Protein AF-A0A842VZD9-F1 (afdb_monomer_lite)

Radius of gyration: 23.83 Å; chains: 1; bounding box: 55×47×69 Å

Sequence (318 aa):
MSKMKCPTCGTEMKQLVPGIQQCPKCKKIIKDKTFKKKEVEEETELKSGEWFMKNTAINKKYEIAEKGIIVNETEKVAIGLVICHSTLLPSDKYIRISWFKMPLRLHKGMMKITSSAELSNLLTALTSIDNDFDESFNRIKRRTKEEILKDSEDEGDILEFLAEFDGKTCPKCHSRMKKSRNHKYLNCQVCGEVVVLEDGNPIFDIPTDKLPLSYSGNFPVNYYMPAIGITIKWIMGEWKAIVIIYAKENPDKRWLRFYWWTRNLQEYISSKYRADVSTAKALAWTARRGAGSTNVYDKEVIKNMIKGLKKIKQELDW

Structure (mmCIF, N/CA/C/O backbone):
data_AF-A0A842VZD9-F1
#
_entry.id   AF-A0A842VZD9-F1
#
loop_
_atom_site.group_PDB
_atom_site.id
_atom_site.type_symbol
_atom_site.label_atom_id
_atom_site.label_alt_id
_atom_site.label_comp_id
_atom_site.label_asym_id
_atom_site.label_entity_id
_atom_site.label_seq_id
_atom_site.pdbx_PDB_ins_code
_atom_site.Cartn_x
_atom_site.Cartn_y
_atom_site.Cartn_z
_atom_site.occupancy
_atom_site.B_iso_or_equiv
_atom_site.auth_seq_id
_atom_site.auth_comp_id
_atom_site.auth_asym_id
_atom_site.auth_atom_id
_atom_site.pdbx_PDB_model_num
ATOM 1 N N . MET A 1 1 ? -29.925 6.143 35.056 1.00 44.34 1 MET A N 1
ATOM 2 C CA . MET A 1 1 ? -28.681 6.935 34.921 1.00 44.34 1 MET A CA 1
ATOM 3 C C . MET A 1 1 ? -28.931 8.308 35.518 1.00 44.34 1 MET A C 1
ATOM 5 O O . MET A 1 1 ? -29.863 8.969 35.073 1.00 44.34 1 MET A O 1
ATOM 9 N N . SER A 1 2 ? -28.188 8.715 36.553 1.00 45.44 2 SER A N 1
ATOM 10 C CA . SER A 1 2 ? -28.295 10.088 37.056 1.00 45.44 2 SER A CA 1
ATOM 11 C C . SER A 1 2 ? -27.764 11.044 35.984 1.00 45.44 2 SER A C 1
ATOM 13 O O . SER A 1 2 ? -26.724 10.807 35.371 1.00 45.44 2 SER A O 1
ATOM 15 N N . LYS A 1 3 ? -28.529 12.089 35.680 1.00 62.38 3 LYS A N 1
ATOM 16 C CA . LYS A 1 3 ? -28.164 13.078 34.666 1.00 62.38 3 LYS A CA 1
ATOM 17 C C . LYS A 1 3 ? -27.098 14.008 35.248 1.00 62.38 3 LYS A C 1
ATOM 19 O O . LYS A 1 3 ? -27.340 14.677 36.253 1.00 62.38 3 LYS A O 1
ATOM 24 N N . MET A 1 4 ? -25.907 14.019 34.648 1.00 75.94 4 MET A N 1
ATOM 25 C CA . MET A 1 4 ? -24.773 14.814 35.124 1.00 75.94 4 MET A CA 1
ATOM 26 C C . MET A 1 4 ? -25.062 16.312 34.937 1.00 75.94 4 MET A C 1
ATOM 28 O O . MET A 1 4 ? -25.484 16.753 33.865 1.00 75.94 4 MET A O 1
ATOM 32 N N . LYS A 1 5 ? -24.847 17.112 35.985 1.00 86.19 5 LYS A N 1
ATOM 33 C CA . LYS A 1 5 ? -25.001 18.573 35.932 1.00 86.19 5 LYS A CA 1
ATOM 34 C C . LYS A 1 5 ? -23.672 19.238 35.585 1.00 86.19 5 LYS A C 1
ATOM 36 O O . LYS A 1 5 ? -22.608 18.786 35.997 1.00 86.19 5 LYS A O 1
ATOM 41 N N . CYS A 1 6 ? -23.737 20.335 34.838 1.00 81.94 6 CYS A N 1
ATOM 42 C CA . CYS A 1 6 ? -22.575 21.134 34.490 1.00 81.94 6 CYS A CA 1
ATOM 43 C C . CYS A 1 6 ? -21.954 21.733 35.766 1.00 81.94 6 CYS A C 1
ATOM 45 O O . CYS A 1 6 ? -22.645 22.468 36.472 1.00 81.94 6 CYS A O 1
ATOM 47 N N . PRO A 1 7 ? -20.654 21.525 36.033 1.00 81.62 7 PRO A N 1
ATOM 48 C CA . PRO A 1 7 ? -19.986 22.039 37.229 1.00 81.62 7 PRO A CA 1
ATOM 49 C C . PRO A 1 7 ? -19.849 23.567 37.236 1.00 81.62 7 PRO A C 1
ATOM 51 O O . PRO A 1 7 ? -19.504 24.145 38.255 1.00 81.62 7 PRO A O 1
ATOM 54 N N . THR A 1 8 ? -20.089 24.233 36.102 1.00 83.19 8 THR A N 1
ATOM 55 C CA . THR A 1 8 ? -19.950 25.692 35.982 1.00 83.19 8 THR A CA 1
ATOM 56 C C . THR A 1 8 ? -21.275 26.432 36.132 1.00 83.19 8 THR A C 1
ATOM 58 O O . THR A 1 8 ? -21.283 27.548 36.631 1.00 83.19 8 THR A O 1
ATOM 61 N N . CYS A 1 9 ? -22.399 25.854 35.704 1.00 86.50 9 CYS A N 1
ATOM 62 C CA . CYS A 1 9 ? -23.684 26.565 35.725 1.00 86.50 9 CYS A CA 1
ATOM 63 C C . CYS A 1 9 ? -24.863 25.729 36.234 1.00 86.50 9 CYS A C 1
ATOM 65 O O . CYS A 1 9 ? -26.009 26.151 36.096 1.00 86.50 9 CYS A O 1
ATOM 67 N N . GLY A 1 10 ? -24.613 24.523 36.754 1.00 83.38 10 GLY A N 1
ATOM 68 C CA . GLY A 1 10 ? -25.625 23.638 37.343 1.00 83.38 10 GLY A CA 1
ATOM 69 C C . GLY A 1 10 ? -26.658 23.066 36.364 1.00 83.38 10 GLY A C 1
ATOM 70 O O . GLY A 1 10 ? -27.499 22.265 36.764 1.00 83.38 10 GLY A O 1
ATOM 71 N N . THR A 1 11 ? -26.609 23.455 35.086 1.00 87.06 11 THR A N 1
ATOM 72 C CA . THR A 1 11 ? -27.534 23.001 34.039 1.00 87.06 11 THR A CA 1
ATOM 73 C C . THR A 1 11 ? -27.253 21.553 33.656 1.00 87.06 11 THR A C 1
ATOM 75 O O . THR A 1 11 ? -26.098 21.134 33.619 1.00 87.06 11 THR A O 1
ATOM 78 N N . GLU A 1 12 ? -28.299 20.793 33.347 1.00 88.56 12 GLU A N 1
ATOM 79 C CA . GLU A 1 12 ? -28.172 19.416 32.877 1.00 88.56 12 GLU A CA 1
ATOM 80 C C . GLU A 1 12 ? -27.347 19.346 31.579 1.00 88.56 12 GLU A C 1
ATOM 82 O O . GLU A 1 12 ? -27.569 20.114 30.637 1.00 88.56 12 GLU A O 1
ATOM 87 N N . MET A 1 13 ? -26.356 18.457 31.548 1.00 84.75 13 MET A N 1
ATOM 88 C CA . MET A 1 13 ? -25.461 18.294 30.404 1.00 84.75 13 MET A CA 1
ATOM 89 C C . MET A 1 13 ? -26.162 17.516 29.282 1.00 84.75 13 MET A C 1
ATOM 91 O O . MET A 1 13 ? -26.845 16.527 29.541 1.00 84.75 13 MET A O 1
ATOM 95 N N . LYS A 1 14 ? -25.969 17.926 28.020 1.00 83.00 14 LYS A N 1
ATOM 96 C CA . LYS A 1 14 ? -26.434 17.166 26.849 1.00 83.00 14 LYS A CA 1
ATOM 97 C C . LYS A 1 14 ? -25.301 16.310 26.301 1.00 83.00 14 LYS A C 1
ATOM 99 O O . LYS A 1 14 ? -24.188 16.795 26.118 1.00 83.00 14 LYS A O 1
ATOM 104 N N . GLN A 1 15 ? -25.583 15.050 26.000 1.00 79.19 15 GLN A N 1
ATOM 105 C CA . GLN A 1 15 ? -24.625 14.180 25.327 1.00 79.19 15 GLN A CA 1
ATOM 106 C C . GLN A 1 15 ? -24.455 14.629 23.869 1.00 79.19 15 GLN A C 1
ATOM 108 O O . GLN A 1 15 ? -25.438 14.743 23.142 1.00 79.19 15 GLN A O 1
ATOM 113 N N . LEU A 1 16 ? -23.215 14.916 23.462 1.00 75.06 16 LEU A N 1
ATOM 114 C CA . LEU A 1 16 ? -22.881 15.233 22.069 1.00 75.06 16 LEU A CA 1
ATOM 115 C C . LEU A 1 16 ? -22.600 13.955 21.282 1.00 75.06 16 LEU A C 1
ATOM 117 O O . LEU A 1 16 ? -23.120 13.766 20.190 1.00 75.06 16 LEU A O 1
ATOM 121 N N . VAL A 1 17 ? -21.767 13.090 21.860 1.00 64.00 17 VAL A N 1
ATOM 122 C CA . VAL A 1 17 ? -21.393 11.764 21.352 1.00 64.00 17 VAL A CA 1
ATOM 123 C C . VAL A 1 17 ? -21.163 10.831 22.551 1.00 64.00 17 VAL A C 1
ATOM 125 O O . VAL A 1 17 ? -21.031 11.318 23.680 1.00 64.00 17 VAL A O 1
ATOM 128 N N . PRO A 1 18 ? -21.137 9.497 22.379 1.00 68.06 18 PRO A N 1
ATOM 129 C CA . PRO A 1 18 ? -20.772 8.569 23.453 1.00 68.06 18 PRO A CA 1
ATOM 130 C C . PRO A 1 18 ? -19.493 9.003 24.190 1.00 68.06 18 PRO A C 1
ATOM 132 O O . PRO A 1 18 ? -18.464 9.251 23.567 1.00 68.06 18 PRO A O 1
ATOM 135 N N . GLY A 1 19 ? -19.585 9.178 25.513 1.00 71.50 19 GLY A N 1
ATOM 136 C CA . GLY A 1 19 ? -18.471 9.606 26.370 1.00 71.50 19 GLY A CA 1
ATOM 137 C C . GLY A 1 19 ? -18.126 11.106 26.366 1.00 71.50 19 GLY A C 1
ATOM 138 O O . GLY A 1 19 ? -17.251 11.513 27.130 1.00 71.50 19 GLY A O 1
ATOM 139 N N . ILE A 1 20 ? -18.797 11.949 25.568 1.00 78.19 20 ILE A N 1
ATOM 140 C CA . ILE A 1 20 ? -18.581 13.409 25.548 1.00 78.19 20 ILE A CA 1
ATOM 141 C C . ILE A 1 20 ? -19.912 14.144 25.710 1.00 78.19 20 ILE A C 1
ATOM 143 O O . ILE A 1 20 ? -20.842 13.995 24.914 1.00 78.19 20 ILE A O 1
ATOM 147 N N . GLN A 1 21 ? -19.983 15.002 26.723 1.00 86.31 21 GLN A N 1
ATOM 148 C CA . GLN A 1 21 ? -21.150 15.824 27.012 1.00 86.31 21 GLN A CA 1
ATOM 149 C C . GLN A 1 21 ? -20.813 17.311 26.879 1.00 86.31 21 GLN A C 1
ATOM 151 O O . GLN A 1 21 ? -19.702 17.737 27.189 1.00 86.31 21 GLN A O 1
ATOM 156 N N . GLN A 1 22 ? -21.779 18.118 26.453 1.00 87.12 22 GLN A N 1
ATOM 157 C CA . GLN A 1 22 ? -21.680 19.571 26.389 1.00 87.12 22 GLN A CA 1
ATOM 158 C C . GLN A 1 22 ? -22.815 20.228 27.164 1.00 87.12 22 GLN A C 1
ATOM 160 O O . GLN A 1 22 ? -23.988 19.871 27.039 1.00 87.12 22 GLN A O 1
ATOM 165 N N . CYS A 1 23 ? -22.464 21.253 27.935 1.00 85.31 23 CYS A N 1
ATOM 166 C CA . CYS A 1 23 ? -23.447 22.113 28.563 1.00 85.31 23 CYS A CA 1
ATOM 167 C C . CYS A 1 23 ? -24.169 22.955 27.497 1.00 85.31 23 CYS A C 1
ATOM 169 O O . CYS A 1 23 ? -23.512 23.710 26.774 1.00 85.31 23 CYS A O 1
ATOM 171 N N . PRO A 1 24 ? -25.509 22.916 27.415 1.00 84.75 24 PRO A N 1
ATOM 172 C CA . PRO A 1 24 ? -26.241 23.714 26.437 1.00 84.75 24 PRO A CA 1
ATOM 173 C C . PRO A 1 24 ? -26.136 25.223 26.702 1.00 84.75 24 PRO A C 1
ATOM 175 O O . PRO A 1 24 ? -26.201 26.000 25.753 1.00 84.75 24 PRO A O 1
ATOM 178 N N . LYS A 1 25 ? -25.941 25.630 27.966 1.00 86.25 25 LYS A N 1
ATOM 179 C CA . LYS A 1 25 ? -25.921 27.036 28.394 1.00 86.25 25 LYS A CA 1
ATOM 180 C C . LYS A 1 25 ? -24.549 27.692 28.227 1.00 86.25 25 LYS A C 1
ATOM 182 O O . LYS A 1 25 ? -24.448 28.726 27.587 1.00 86.25 25 LYS A O 1
ATOM 187 N N . CYS A 1 26 ? -23.492 27.093 28.781 1.00 86.56 26 CYS A N 1
ATOM 188 C CA . CYS A 1 26 ? -22.139 27.673 28.755 1.00 86.56 26 CYS A CA 1
ATOM 189 C C . CYS A 1 26 ? -21.188 27.001 27.753 1.00 86.56 26 CYS A C 1
ATOM 191 O O . CYS A 1 26 ? -20.001 27.304 27.745 1.00 86.56 26 CYS A O 1
ATOM 193 N N . LYS A 1 27 ? -21.682 26.050 26.945 1.00 82.19 27 LYS A N 1
ATOM 194 C CA . LYS A 1 27 ? -20.927 25.311 25.912 1.00 82.19 27 LYS A CA 1
ATOM 195 C C . LYS A 1 27 ? -19.718 24.506 26.406 1.00 82.19 27 LYS A C 1
ATOM 197 O O . LYS A 1 27 ? -19.039 23.891 25.587 1.00 82.19 27 LYS A O 1
ATOM 202 N N . LYS A 1 28 ? -19.494 24.424 27.722 1.00 79.50 28 LYS A N 1
ATOM 203 C CA . LYS A 1 28 ? -18.420 23.637 28.342 1.00 79.50 28 LYS A CA 1
ATOM 204 C C . LYS A 1 28 ? -18.563 22.150 28.015 1.00 79.50 28 LYS A C 1
ATOM 206 O O . LYS A 1 28 ? -19.634 21.578 28.219 1.00 79.50 28 LYS A O 1
ATOM 211 N N . ILE A 1 29 ? -17.480 21.548 27.529 1.00 84.31 29 ILE A N 1
ATOM 212 C CA . ILE A 1 29 ? -17.400 20.136 27.141 1.00 84.31 29 ILE A CA 1
ATOM 213 C C . ILE A 1 29 ? -16.732 19.348 28.269 1.00 84.31 29 ILE A C 1
ATOM 215 O O . ILE A 1 29 ? -15.713 19.777 28.807 1.00 84.31 29 ILE A O 1
ATOM 219 N N . ILE A 1 30 ? -17.312 18.209 28.642 1.00 80.25 30 ILE A N 1
ATOM 220 C CA . ILE A 1 30 ? -16.783 17.305 29.667 1.00 80.25 30 ILE A CA 1
ATOM 221 C C . ILE A 1 30 ? -16.742 15.897 29.087 1.00 80.25 30 ILE A C 1
ATOM 223 O O . ILE A 1 30 ? -17.722 15.413 28.517 1.00 80.25 30 ILE A O 1
ATOM 227 N N . LYS A 1 31 ? -15.585 15.254 29.233 1.00 76.62 31 LYS A N 1
ATOM 228 C CA . LYS A 1 31 ? -15.377 13.850 28.891 1.00 76.62 31 LYS A CA 1
ATOM 229 C C . LYS A 1 31 ? -15.754 13.008 30.105 1.00 76.62 31 LYS A C 1
ATOM 231 O O . LYS A 1 31 ? -15.241 13.247 31.199 1.00 76.62 31 LYS A O 1
ATOM 236 N N . ASP A 1 32 ? -16.667 12.066 29.921 1.00 72.00 32 ASP A N 1
ATOM 237 C CA . ASP A 1 32 ? -17.092 11.172 30.990 1.00 72.00 32 ASP A CA 1
ATOM 238 C C . ASP A 1 32 ? -15.963 10.178 31.290 1.00 72.00 32 ASP A C 1
ATOM 240 O O . ASP A 1 32 ? -15.629 9.327 30.465 1.00 72.00 32 ASP A O 1
ATOM 244 N N . LYS A 1 33 ? -15.346 10.310 32.470 1.00 60.78 33 LYS A N 1
ATOM 245 C CA . LYS A 1 33 ? -14.248 9.437 32.918 1.00 60.78 33 LYS A CA 1
ATOM 246 C C . LYS A 1 33 ? -14.707 7.995 33.162 1.00 60.78 33 LYS A C 1
ATOM 248 O O . LYS A 1 33 ? -13.861 7.112 33.251 1.00 60.78 33 LYS A O 1
ATOM 253 N N . THR A 1 34 ? -16.016 7.755 33.273 1.00 53.31 34 THR A N 1
ATOM 254 C CA . THR A 1 34 ? -16.585 6.415 33.479 1.00 53.31 34 THR A CA 1
ATOM 255 C C . THR A 1 34 ? -16.999 5.724 32.183 1.00 53.31 34 THR A C 1
ATOM 257 O O . THR A 1 34 ? -17.331 4.538 32.207 1.00 53.31 34 THR A O 1
ATOM 260 N N . PHE A 1 35 ? -16.917 6.412 31.037 1.00 42.47 35 PHE A N 1
ATOM 261 C CA . PHE A 1 35 ? -17.149 5.791 29.738 1.00 42.47 35 PHE A CA 1
ATOM 262 C C . PHE A 1 35 ? -15.968 4.884 29.371 1.00 42.47 35 PHE A C 1
ATOM 264 O O . PHE A 1 35 ? -15.037 5.276 28.669 1.00 42.47 35 PHE A O 1
ATOM 271 N N . LYS A 1 36 ? -16.021 3.636 29.841 1.00 41.78 36 LYS A N 1
ATOM 272 C CA . LYS A 1 36 ? -15.322 2.535 29.186 1.00 41.78 36 LYS A CA 1
ATOM 273 C C . LYS A 1 36 ? -16.057 2.285 27.873 1.00 41.78 36 LYS A C 1
ATOM 275 O O . LYS A 1 36 ? -17.203 1.832 27.889 1.00 41.78 36 LYS A O 1
ATOM 280 N N . LYS A 1 37 ? -15.417 2.601 26.740 1.00 39.41 37 LYS A N 1
ATOM 281 C CA . LYS A 1 37 ? -15.792 2.010 25.448 1.00 39.41 37 LYS A CA 1
ATOM 282 C C . LYS A 1 37 ? -15.907 0.510 25.740 1.00 39.41 37 LYS A C 1
ATOM 284 O O . LYS A 1 37 ? -14.974 -0.055 26.306 1.00 39.41 37 LYS A O 1
ATOM 289 N N . LYS A 1 38 ? -17.069 -0.106 25.496 1.00 33.56 38 LYS A N 1
ATOM 290 C CA . LYS A 1 38 ? -17.127 -1.569 25.461 1.00 33.56 38 LYS A CA 1
ATOM 291 C C . LYS A 1 38 ? -16.171 -1.952 24.337 1.00 33.56 38 LYS A C 1
ATOM 293 O O . LYS A 1 38 ? -16.531 -1.824 23.172 1.00 33.56 38 LYS A O 1
ATOM 298 N N . GLU A 1 39 ? -14.945 -2.314 24.695 1.00 34.38 39 GLU A N 1
ATOM 299 C CA . GLU A 1 39 ? -14.101 -3.165 23.874 1.00 34.38 39 GLU A CA 1
ATOM 300 C C . GLU A 1 39 ? -14.880 -4.470 23.777 1.00 34.38 39 GLU A C 1
ATOM 302 O O . GLU A 1 39 ? -14.817 -5.339 24.643 1.00 34.38 39 GLU A O 1
ATOM 307 N N . VAL A 1 40 ? -15.755 -4.547 22.778 1.00 34.59 40 VAL A N 1
ATOM 308 C CA . VAL A 1 40 ? -16.072 -5.848 22.229 1.00 34.59 40 VAL A CA 1
ATOM 309 C C . VAL A 1 40 ? -14.779 -6.218 21.525 1.00 34.59 40 VAL A C 1
ATOM 311 O O . VAL A 1 40 ? -14.473 -5.677 20.464 1.00 34.59 40 VAL A O 1
ATOM 314 N N . GLU A 1 41 ? -13.968 -7.057 22.165 1.00 36.75 41 GLU A N 1
ATOM 315 C CA . GLU A 1 41 ? -13.030 -7.894 21.431 1.00 36.75 41 GLU A CA 1
ATOM 316 C C . GLU A 1 41 ? -13.886 -8.772 20.511 1.00 36.75 41 GLU A C 1
ATOM 318 O O . GLU A 1 41 ? -14.226 -9.905 20.835 1.00 36.75 41 GLU A O 1
ATOM 323 N N . GLU A 1 42 ? -14.329 -8.224 19.377 1.00 44.97 42 GLU A N 1
ATOM 324 C CA . GLU A 1 42 ? -14.716 -9.066 18.260 1.00 44.97 42 GLU A CA 1
ATOM 325 C C . GLU A 1 42 ? -13.415 -9.720 17.816 1.00 44.97 42 GLU A C 1
ATOM 327 O O . GLU A 1 42 ? -12.537 -9.088 17.215 1.00 44.97 42 GLU A O 1
ATOM 332 N N . GLU A 1 43 ? -13.251 -10.989 18.191 1.00 48.47 43 GLU A N 1
ATOM 333 C CA . GLU A 1 43 ? -12.287 -11.855 17.543 1.00 48.47 43 GLU A CA 1
ATOM 334 C C . GLU A 1 43 ? -12.391 -11.608 16.038 1.00 48.47 43 GLU A C 1
ATOM 336 O O . GLU A 1 43 ? -13.465 -11.661 15.443 1.00 48.47 43 GLU A O 1
ATOM 341 N N . THR A 1 44 ? -11.260 -11.265 15.429 1.00 66.25 44 THR A N 1
ATOM 342 C CA . THR A 1 44 ? -11.122 -11.075 13.983 1.00 66.25 44 THR A CA 1
ATOM 343 C C . THR A 1 44 ? -11.376 -12.415 13.293 1.00 66.25 44 THR A C 1
ATOM 345 O O . THR A 1 44 ? -10.437 -13.155 12.989 1.00 66.25 44 THR A O 1
ATOM 348 N N . GLU A 1 45 ? -12.647 -12.767 13.141 1.00 86.12 45 GLU A N 1
ATOM 349 C CA . GLU A 1 45 ? -13.104 -14.037 12.600 1.00 86.12 45 GLU A CA 1
ATOM 350 C C . GLU A 1 45 ? -12.969 -14.024 11.077 1.00 86.12 45 GLU A C 1
ATOM 352 O O . GLU A 1 45 ? -13.302 -13.046 10.393 1.00 86.12 45 GLU A O 1
ATOM 357 N N . LEU A 1 46 ? -12.453 -15.128 10.545 1.00 92.62 46 LEU A N 1
ATOM 358 C CA . LEU A 1 46 ? -12.318 -15.343 9.117 1.00 92.62 46 LEU A CA 1
ATOM 359 C C . LEU A 1 46 ? -13.695 -15.692 8.535 1.00 92.62 46 LEU A C 1
ATOM 361 O O . LEU A 1 46 ? -14.254 -16.749 8.811 1.00 92.62 46 LEU A O 1
ATOM 365 N N . LYS A 1 47 ? -14.248 -14.810 7.705 1.00 94.81 47 LYS A N 1
ATOM 366 C CA . LYS A 1 47 ? -15.522 -15.022 7.008 1.00 94.81 47 LYS A CA 1
ATOM 367 C C . LYS A 1 47 ? -15.275 -15.616 5.625 1.00 94.81 47 LYS A C 1
ATOM 369 O O . LYS A 1 47 ? -14.262 -15.334 4.979 1.00 94.81 47 LYS A O 1
ATOM 374 N N . SER A 1 48 ? -16.234 -16.406 5.149 1.00 96.31 48 SER A N 1
ATOM 375 C CA . SER A 1 48 ? -16.173 -17.015 3.821 1.00 96.31 48 SER A CA 1
ATOM 376 C C . SER A 1 48 ? -16.264 -15.977 2.698 1.00 96.31 48 SER A C 1
ATOM 378 O O . SER A 1 48 ? -16.853 -14.901 2.840 1.00 96.31 48 SER A O 1
ATOM 380 N N . GLY A 1 49 ? -15.711 -16.323 1.541 1.00 93.75 49 GLY A N 1
ATOM 381 C CA . GLY A 1 49 ? -15.772 -15.518 0.328 1.00 93.75 49 GLY A CA 1
ATOM 382 C C . GLY A 1 49 ? -17.197 -15.240 -0.125 1.00 93.75 49 GLY A C 1
ATOM 383 O O . GLY A 1 49 ? -17.533 -14.098 -0.427 1.00 93.75 49 GLY A O 1
ATOM 384 N N . GLU A 1 50 ? -18.081 -16.241 -0.060 1.00 95.38 50 GLU A N 1
ATOM 385 C CA . GLU A 1 50 ? -19.507 -16.056 -0.347 1.00 95.38 50 GLU A CA 1
ATOM 386 C C . GLU A 1 50 ? -20.149 -14.977 0.520 1.00 95.38 50 GLU A C 1
ATOM 388 O O . GLU A 1 50 ? -20.963 -14.193 0.026 1.00 95.38 50 GLU A O 1
ATOM 393 N N . TRP A 1 51 ? -19.786 -14.921 1.805 1.00 95.88 51 TRP A N 1
ATOM 394 C CA . TRP A 1 51 ? -20.281 -13.881 2.692 1.00 95.88 51 TRP A CA 1
ATOM 395 C C . TRP A 1 51 ? -19.853 -12.505 2.182 1.00 95.88 51 TRP A C 1
ATOM 397 O O . TRP A 1 51 ? -20.703 -11.625 2.048 1.00 95.88 51 TRP A O 1
ATOM 407 N N . PHE A 1 52 ? -18.579 -12.325 1.818 1.00 95.62 52 PHE A N 1
ATOM 408 C CA . PHE A 1 52 ? -18.094 -11.064 1.250 1.00 95.62 52 PHE A CA 1
ATOM 409 C C . PHE A 1 52 ? -18.789 -10.718 -0.067 1.00 95.62 52 PHE A C 1
ATOM 411 O O . PHE A 1 52 ? -19.220 -9.580 -0.240 1.00 95.62 52 PHE A O 1
ATOM 418 N N . MET A 1 53 ? -18.966 -11.686 -0.966 1.00 94.62 53 MET A N 1
ATOM 419 C CA . MET A 1 53 ? -19.627 -11.468 -2.255 1.00 94.62 53 MET A CA 1
ATOM 420 C C . MET A 1 53 ? -21.110 -11.091 -2.107 1.00 94.62 53 MET A C 1
ATOM 422 O O . MET A 1 53 ? -21.623 -10.326 -2.920 1.00 94.62 53 MET A O 1
ATOM 426 N N . LYS A 1 54 ? -21.799 -11.601 -1.075 1.00 93.94 54 LYS A N 1
ATOM 427 C CA . LYS A 1 54 ? -23.210 -11.283 -0.780 1.00 93.94 54 LYS A CA 1
ATOM 428 C C . LYS A 1 54 ? -23.379 -9.969 -0.010 1.00 93.94 54 LYS A C 1
ATOM 430 O O . LYS A 1 54 ? -24.364 -9.269 -0.219 1.00 93.94 54 LYS A O 1
ATOM 435 N N . ASN A 1 55 ? -22.445 -9.638 0.883 1.00 93.50 55 ASN A N 1
ATOM 436 C CA . ASN A 1 55 ? -22.599 -8.545 1.851 1.00 93.50 55 ASN A CA 1
ATOM 437 C C . ASN A 1 55 ? -21.776 -7.294 1.528 1.00 93.50 55 ASN A C 1
ATOM 439 O O . ASN A 1 55 ? -21.874 -6.311 2.260 1.00 93.50 55 ASN A O 1
ATOM 443 N N . THR A 1 56 ? -20.956 -7.312 0.478 1.00 93.56 56 THR A N 1
ATOM 444 C CA . THR A 1 56 ? -20.138 -6.165 0.063 1.00 93.56 56 THR A CA 1
ATOM 445 C C . THR A 1 56 ? -20.243 -5.932 -1.439 1.00 93.56 56 THR A C 1
ATOM 447 O O . THR A 1 56 ? -20.508 -6.849 -2.211 1.00 93.56 56 THR A O 1
ATOM 450 N N . ALA A 1 57 ? -19.989 -4.700 -1.880 1.00 89.44 57 ALA A N 1
ATOM 451 C CA . ALA A 1 57 ? -20.010 -4.347 -3.301 1.00 89.44 57 ALA A CA 1
ATOM 452 C C . ALA A 1 57 ? -18.705 -4.721 -4.043 1.00 89.44 57 ALA A C 1
ATOM 454 O O . ALA A 1 57 ? -18.167 -3.913 -4.807 1.00 89.44 57 ALA A O 1
ATOM 455 N N . ILE A 1 58 ? -18.163 -5.923 -3.812 1.00 90.12 58 ILE A N 1
ATOM 456 C CA . ILE A 1 58 ? -17.046 -6.455 -4.607 1.00 90.12 58 ILE A CA 1
ATOM 457 C C . ILE A 1 58 ? -17.560 -6.797 -6.009 1.00 90.12 58 ILE A C 1
ATOM 459 O O . ILE A 1 58 ? -18.594 -7.441 -6.187 1.00 90.12 58 ILE A O 1
ATOM 463 N N . ASN A 1 59 ? -16.845 -6.334 -7.036 1.00 88.81 59 ASN A N 1
ATOM 464 C CA . ASN A 1 59 ? -17.291 -6.497 -8.411 1.00 88.81 59 ASN A CA 1
ATOM 465 C C . ASN A 1 59 ? -16.972 -7.904 -8.933 1.00 88.81 59 ASN A C 1
ATOM 467 O O . ASN A 1 59 ? -15.889 -8.148 -9.467 1.00 88.81 59 ASN A O 1
ATOM 471 N N . LYS A 1 60 ? -17.977 -8.782 -8.865 1.00 90.56 60 LYS A N 1
ATOM 472 C CA . LYS A 1 60 ? -17.926 -10.172 -9.344 1.00 90.56 60 LYS A CA 1
ATOM 473 C C . LYS A 1 60 ? -17.515 -10.356 -10.807 1.00 90.56 60 LYS A C 1
ATOM 475 O O . LYS A 1 60 ? -17.192 -11.467 -11.197 1.00 90.56 60 LYS A O 1
ATOM 480 N N . LYS A 1 61 ? -17.548 -9.302 -11.635 1.00 90.50 61 LYS A N 1
ATOM 481 C CA . LYS A 1 61 ? -17.070 -9.373 -13.024 1.00 90.50 61 LYS A CA 1
ATOM 482 C C . LYS A 1 61 ? -15.549 -9.528 -13.094 1.00 90.50 61 LYS A C 1
ATOM 484 O O . LYS A 1 61 ? -15.043 -10.166 -14.011 1.00 90.50 61 LYS A O 1
ATOM 489 N N . TYR A 1 62 ? -14.836 -8.915 -12.155 1.00 89.19 62 TYR A N 1
ATOM 490 C CA . TYR A 1 62 ? -13.380 -8.804 -12.204 1.00 89.19 62 TYR A CA 1
ATOM 491 C C . TYR A 1 62 ? -12.689 -9.581 -11.087 1.00 89.19 62 TYR A C 1
ATOM 493 O O . TYR A 1 62 ? -11.533 -9.961 -11.247 1.00 89.19 62 TYR A O 1
ATOM 501 N N . GLU A 1 63 ? -13.364 -9.787 -9.955 1.00 92.38 63 GLU A N 1
ATOM 502 C CA . GLU A 1 63 ? -12.742 -10.309 -8.741 1.00 92.38 63 GLU A CA 1
ATOM 503 C C . GLU A 1 63 ? -13.700 -11.242 -8.000 1.00 92.38 63 GLU A C 1
ATOM 505 O O . GLU A 1 63 ? -14.894 -10.951 -7.885 1.00 92.38 63 GLU A O 1
ATOM 510 N N . ILE A 1 64 ? -13.156 -12.326 -7.454 1.00 95.50 64 ILE A N 1
ATOM 511 C CA . ILE A 1 64 ? -13.851 -13.246 -6.553 1.00 95.50 64 ILE A CA 1
ATOM 512 C C . ILE A 1 64 ? -13.152 -13.190 -5.198 1.00 95.50 64 ILE A C 1
ATOM 514 O O . ILE A 1 64 ? -11.926 -13.269 -5.136 1.00 95.50 64 ILE A O 1
ATOM 518 N N . ALA A 1 65 ? -13.923 -13.017 -4.124 1.00 96.81 65 ALA A N 1
ATOM 519 C CA . ALA A 1 65 ? -13.427 -13.140 -2.758 1.00 96.81 65 ALA A CA 1
ATOM 520 C C . ALA A 1 65 ? -13.450 -14.614 -2.338 1.00 96.81 65 ALA A C 1
ATOM 522 O O . ALA A 1 65 ? -14.481 -15.266 -2.490 1.00 96.81 65 ALA A O 1
ATOM 523 N N . GLU A 1 66 ? -12.353 -15.117 -1.775 1.00 95.75 66 GLU A N 1
ATOM 524 C CA . GLU A 1 66 ? -12.276 -16.487 -1.248 1.00 95.75 66 GLU A CA 1
ATOM 525 C C . GLU A 1 66 ? -12.572 -16.546 0.244 1.00 95.75 66 GLU A C 1
ATOM 527 O O . GLU A 1 66 ? -13.341 -17.392 0.699 1.00 95.75 66 GLU A O 1
ATOM 532 N N . LYS A 1 67 ? -11.955 -15.638 1.004 1.00 96.31 67 LYS A N 1
ATOM 533 C CA . LYS A 1 67 ? -12.085 -15.485 2.456 1.00 96.31 67 LYS A CA 1
ATOM 534 C C . LYS A 1 67 ? -11.692 -14.060 2.842 1.00 96.31 67 LYS A C 1
ATOM 536 O O . LYS A 1 67 ? -11.048 -13.353 2.066 1.00 96.31 67 LYS A O 1
ATOM 541 N N . GLY A 1 68 ? -12.031 -13.624 4.046 1.00 96.69 68 GLY A N 1
ATOM 542 C CA . GLY A 1 68 ? -11.545 -12.342 4.548 1.00 96.69 68 GLY A CA 1
ATOM 543 C C . GLY A 1 68 ? -11.930 -12.067 5.989 1.00 96.69 68 GLY A C 1
ATOM 544 O O . GLY A 1 68 ? -12.597 -12.866 6.632 1.00 96.69 68 GLY A O 1
ATOM 545 N N . ILE A 1 69 ? -11.529 -10.905 6.486 1.00 96.69 69 ILE A N 1
ATOM 546 C CA . ILE A 1 69 ? -11.756 -10.458 7.860 1.00 96.69 69 ILE A CA 1
ATOM 547 C C . ILE A 1 69 ? -12.241 -9.011 7.813 1.00 96.69 69 ILE A C 1
ATOM 549 O O . ILE A 1 69 ? -11.646 -8.184 7.123 1.00 96.69 69 ILE A O 1
ATOM 553 N N . ILE A 1 70 ? -13.301 -8.683 8.552 1.00 95.75 70 ILE A N 1
ATOM 554 C CA . ILE A 1 70 ? -13.635 -7.286 8.857 1.00 95.75 70 ILE A CA 1
ATOM 555 C C . ILE A 1 70 ? -12.843 -6.900 10.104 1.00 95.75 70 ILE A C 1
ATOM 557 O O . ILE A 1 70 ? -13.017 -7.502 11.155 1.00 95.75 70 ILE A O 1
ATOM 561 N N . VAL A 1 71 ? -11.930 -5.939 9.972 1.00 94.50 71 VAL A N 1
ATOM 562 C CA . VAL A 1 71 ? -11.015 -5.532 11.059 1.00 94.50 71 VAL A CA 1
ATOM 563 C C . VAL A 1 71 ? -11.471 -4.270 11.781 1.00 94.50 71 VAL A C 1
ATOM 565 O O . VAL A 1 71 ? -10.940 -3.920 12.832 1.00 94.50 71 VAL A O 1
ATOM 568 N N . ASN A 1 72 ? -12.434 -3.560 11.202 1.00 93.12 72 ASN A N 1
ATOM 569 C CA . ASN A 1 72 ? -13.073 -2.415 11.824 1.00 93.12 72 ASN A CA 1
ATOM 570 C C . ASN A 1 72 ? -14.424 -2.170 11.155 1.00 93.12 72 ASN A C 1
ATOM 572 O O . ASN A 1 72 ? -14.493 -2.113 9.926 1.00 93.12 72 ASN A O 1
ATOM 576 N N . GLU A 1 73 ? -15.470 -1.947 11.940 1.00 92.19 73 GLU A N 1
ATOM 577 C CA . GLU A 1 73 ? -16.788 -1.566 11.441 1.00 92.19 73 GLU A CA 1
ATOM 578 C C . GLU A 1 73 ? -17.342 -0.413 12.282 1.00 92.19 73 GLU A C 1
ATOM 580 O O . GLU A 1 73 ? -17.357 -0.441 13.507 1.00 92.19 73 GLU A O 1
ATOM 585 N N . THR A 1 74 ? -17.752 0.654 11.604 1.00 90.62 74 THR A N 1
ATOM 586 C CA . THR A 1 74 ? -18.375 1.839 12.202 1.00 90.62 74 THR A CA 1
ATOM 587 C C . THR A 1 74 ? -19.636 2.166 11.416 1.00 90.62 74 THR A C 1
ATOM 589 O O . THR A 1 74 ? -19.803 1.705 10.290 1.00 90.62 74 THR A O 1
ATOM 592 N N . GLU A 1 75 ? -20.472 3.068 11.923 1.00 89.75 75 GLU A N 1
ATOM 593 C CA . GLU A 1 75 ? -21.669 3.538 11.206 1.00 89.75 75 GLU A CA 1
ATOM 594 C C . GLU A 1 75 ? -21.377 4.110 9.804 1.00 89.75 75 GLU A C 1
ATOM 596 O O . GLU A 1 75 ? -22.265 4.169 8.956 1.00 89.75 75 GLU A O 1
ATOM 601 N N . LYS A 1 76 ? -20.138 4.554 9.543 1.00 88.94 76 LYS A N 1
ATOM 602 C CA . LYS A 1 76 ? -19.753 5.224 8.288 1.00 88.94 76 LYS A CA 1
ATOM 603 C C . LYS A 1 76 ? -18.886 4.366 7.380 1.00 88.94 76 LYS A C 1
ATOM 605 O O . LYS A 1 76 ? -18.964 4.500 6.155 1.00 88.94 76 LYS A O 1
ATOM 610 N N . VAL A 1 77 ? -18.015 3.546 7.959 1.00 91.38 77 VAL A N 1
ATOM 611 C CA . VAL A 1 77 ? -16.985 2.807 7.227 1.00 91.38 77 VAL A CA 1
ATOM 612 C C . VAL A 1 77 ? -16.760 1.439 7.855 1.00 91.38 77 VAL A C 1
ATOM 614 O O . VAL A 1 77 ? -16.568 1.353 9.066 1.00 91.38 77 VAL A O 1
ATOM 617 N N . ALA A 1 78 ? -16.694 0.412 7.012 1.00 93.44 78 ALA A N 1
ATOM 618 C CA . ALA A 1 78 ? -16.123 -0.885 7.351 1.00 93.44 78 ALA A CA 1
ATOM 619 C C . ALA A 1 78 ? -14.791 -1.072 6.613 1.00 93.44 78 ALA A C 1
ATOM 621 O O . ALA A 1 78 ? -14.652 -0.643 5.464 1.00 93.44 78 ALA A O 1
ATOM 622 N N . ILE A 1 79 ? -13.812 -1.691 7.266 1.00 95.00 79 ILE A N 1
ATOM 623 C CA . ILE A 1 79 ? -12.508 -2.018 6.692 1.00 95.00 79 ILE A CA 1
ATOM 624 C C . ILE A 1 79 ? -12.382 -3.535 6.664 1.00 95.00 79 ILE A C 1
ATOM 626 O O . ILE A 1 79 ? -12.449 -4.190 7.703 1.00 95.00 79 ILE A O 1
ATOM 630 N N . GLY A 1 80 ? -12.220 -4.080 5.463 1.00 95.44 80 GLY A N 1
ATOM 631 C CA . GLY A 1 80 ? -12.064 -5.508 5.227 1.00 95.44 80 GLY A CA 1
ATOM 632 C C . GLY A 1 80 ? -10.689 -5.836 4.670 1.00 95.44 80 GLY A C 1
ATOM 633 O O . GLY A 1 80 ? -10.193 -5.140 3.787 1.00 95.44 80 GLY A O 1
ATOM 634 N N . LEU A 1 81 ? -10.095 -6.916 5.154 1.00 97.00 81 LEU A N 1
ATOM 635 C CA . LEU A 1 81 ? -8.931 -7.554 4.561 1.00 97.00 81 LEU A CA 1
ATOM 636 C C . LEU A 1 81 ? -9.422 -8.816 3.855 1.00 97.00 81 LEU A C 1
ATOM 638 O O . LEU A 1 81 ? -9.931 -9.721 4.509 1.00 97.00 81 LEU A O 1
ATOM 642 N N . VAL A 1 82 ? -9.350 -8.855 2.529 1.00 96.81 82 VAL A N 1
ATOM 643 C CA . VAL A 1 82 ? -10.023 -9.891 1.732 1.00 96.81 82 VAL A CA 1
ATOM 644 C C . VAL A 1 82 ? -9.016 -10.57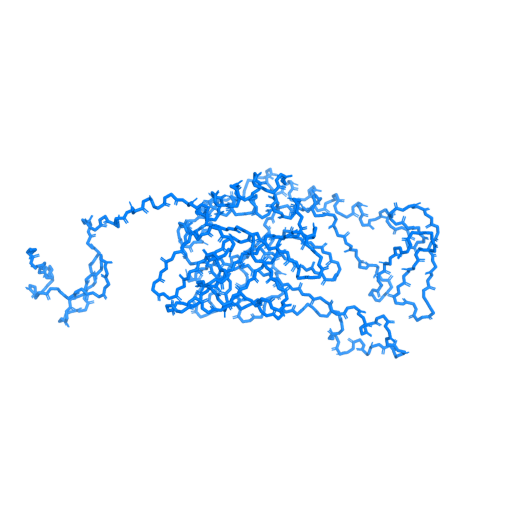7 0.828 1.00 96.81 82 VAL A C 1
ATOM 646 O O . VAL A 1 82 ? -8.297 -9.902 0.099 1.00 96.81 82 VAL A O 1
ATOM 649 N N . ILE A 1 83 ? -8.968 -11.902 0.862 1.00 97.38 83 ILE A N 1
ATOM 650 C CA . ILE A 1 83 ? -8.238 -12.701 -0.119 1.00 97.38 83 ILE A CA 1
ATOM 651 C C . ILE A 1 83 ? -9.104 -12.770 -1.371 1.00 97.38 83 ILE A C 1
ATOM 653 O O . ILE A 1 83 ? -10.247 -13.232 -1.318 1.00 97.38 83 ILE A O 1
ATOM 657 N N . CYS A 1 84 ? -8.563 -12.296 -2.485 1.00 96.25 84 CYS A N 1
ATOM 658 C CA . CYS A 1 84 ? -9.246 -12.279 -3.766 1.00 96.25 84 CYS A CA 1
ATOM 659 C C . CYS A 1 84 ? -8.381 -12.908 -4.857 1.00 96.25 84 CYS A C 1
ATOM 661 O O . CYS A 1 84 ? -7.157 -12.921 -4.760 1.00 96.25 84 CYS A O 1
ATOM 663 N N . HIS A 1 85 ? -9.024 -13.326 -5.941 1.00 95.19 85 HIS A N 1
ATOM 664 C CA . HIS A 1 85 ? -8.364 -13.640 -7.205 1.00 95.19 85 HIS A CA 1
ATOM 665 C C . HIS A 1 85 ? -9.136 -13.041 -8.385 1.00 95.19 85 HIS A C 1
ATOM 667 O O . HIS A 1 85 ? -10.293 -12.619 -8.263 1.00 95.19 85 HIS A O 1
ATOM 673 N N . SER A 1 86 ? -8.484 -13.003 -9.547 1.00 92.69 86 SER A N 1
ATOM 674 C CA . SER A 1 86 ? -9.125 -12.631 -10.811 1.00 92.69 86 SER A CA 1
ATOM 675 C C . SER A 1 86 ? -10.141 -13.692 -11.236 1.00 92.69 86 SER A C 1
ATOM 677 O O . SER A 1 86 ? -9.895 -14.888 -11.084 1.00 92.69 86 SER A O 1
ATOM 679 N N . THR A 1 87 ? -11.253 -13.278 -11.847 1.00 91.25 87 THR A N 1
ATOM 680 C CA . THR A 1 87 ? -12.211 -14.214 -12.470 1.00 91.25 87 THR A CA 1
ATOM 681 C C . THR A 1 87 ? -11.592 -15.037 -13.601 1.00 91.25 87 THR A C 1
ATOM 683 O O . THR A 1 87 ? -12.082 -16.121 -13.898 1.00 91.25 87 THR A O 1
ATOM 686 N N . LEU A 1 88 ? -10.519 -14.535 -14.219 1.00 91.69 88 LEU A N 1
ATOM 687 C CA . LEU A 1 88 ? -9.828 -15.184 -15.336 1.00 91.69 88 LEU A CA 1
ATOM 688 C C . LEU A 1 88 ? -8.624 -16.026 -14.904 1.00 91.69 88 LEU A C 1
ATOM 690 O O . LEU A 1 88 ? -8.197 -16.896 -15.655 1.00 91.69 88 LEU A O 1
ATOM 694 N N . LEU A 1 89 ? -8.059 -15.757 -13.724 1.00 90.94 89 LEU A N 1
ATOM 695 C CA . LEU A 1 89 ? -6.851 -16.426 -13.242 1.00 90.94 89 LEU A CA 1
ATOM 696 C C . LEU A 1 89 ? -6.975 -16.723 -11.739 1.00 90.94 89 LEU A C 1
ATOM 698 O O . LEU A 1 89 ? -6.482 -15.945 -10.921 1.00 90.94 89 LEU A O 1
ATOM 702 N N . PRO A 1 90 ? -7.648 -17.827 -11.358 1.00 90.56 90 PRO A N 1
ATOM 703 C CA . PRO A 1 90 ? -7.871 -18.175 -9.952 1.00 90.56 90 PRO A CA 1
ATOM 704 C C . PRO A 1 90 ? -6.601 -18.481 -9.156 1.00 90.56 90 PRO A C 1
ATOM 706 O O . PRO A 1 90 ? -6.583 -18.331 -7.939 1.00 90.56 90 PRO A O 1
ATOM 709 N N . SER A 1 91 ? -5.528 -18.891 -9.836 1.00 90.44 91 SER A N 1
ATOM 710 C CA . SER A 1 91 ? -4.229 -19.142 -9.208 1.00 90.44 91 SER A CA 1
ATOM 711 C C . SER A 1 91 ? -3.524 -17.863 -8.746 1.00 90.44 91 SER A C 1
ATOM 713 O O . SER A 1 91 ? -2.666 -17.931 -7.872 1.00 90.44 91 SER A O 1
ATOM 715 N N . ASP A 1 92 ? -3.862 -16.706 -9.322 1.00 90.38 92 ASP A N 1
ATOM 716 C CA . ASP A 1 92 ? -3.248 -15.420 -8.988 1.00 90.38 92 ASP A CA 1
ATOM 717 C C . ASP A 1 92 ? -4.024 -14.741 -7.854 1.00 90.38 92 ASP A C 1
ATOM 719 O O . ASP A 1 92 ? -4.936 -13.928 -8.064 1.00 90.38 92 ASP A O 1
ATOM 723 N N . LYS A 1 93 ? -3.693 -15.157 -6.630 1.00 94.94 93 LYS A N 1
ATOM 724 C CA . LYS A 1 93 ? -4.299 -14.641 -5.403 1.00 94.94 93 LYS A CA 1
ATOM 725 C C . LYS A 1 93 ? -3.584 -13.385 -4.926 1.00 94.94 93 LYS A C 1
ATOM 727 O O . LYS A 1 93 ? -2.365 -13.263 -4.990 1.00 94.94 93 LYS A O 1
ATOM 732 N N . TYR A 1 94 ? -4.354 -12.463 -4.368 1.00 95.75 94 TYR A N 1
ATOM 733 C CA . TYR A 1 94 ? -3.848 -11.251 -3.741 1.00 95.75 94 TYR A CA 1
ATOM 734 C C . TYR A 1 94 ? -4.718 -10.851 -2.556 1.00 95.75 94 TYR A C 1
ATOM 736 O O . TYR A 1 94 ? -5.893 -11.210 -2.454 1.00 95.75 94 TYR A O 1
ATOM 744 N N . ILE A 1 95 ? -4.155 -10.040 -1.666 1.00 97.06 95 ILE A N 1
ATOM 745 C CA . ILE A 1 95 ? -4.895 -9.472 -0.542 1.00 97.06 95 ILE A CA 1
ATOM 746 C C . ILE A 1 95 ? -5.424 -8.109 -0.962 1.00 97.06 95 ILE A C 1
ATOM 748 O O . ILE A 1 95 ? -4.705 -7.283 -1.516 1.00 97.06 95 ILE A O 1
ATOM 752 N N . ARG A 1 96 ? -6.687 -7.835 -0.671 1.00 94.00 96 ARG A N 1
ATOM 753 C CA . ARG A 1 96 ? -7.331 -6.545 -0.868 1.00 94.00 96 ARG A CA 1
ATOM 754 C C . ARG A 1 96 ? -7.667 -5.939 0.487 1.00 94.00 96 ARG A C 1
ATOM 756 O O . ARG A 1 96 ? -8.560 -6.413 1.185 1.00 94.00 96 ARG A O 1
ATOM 763 N N . ILE A 1 97 ? -7.011 -4.836 0.819 1.00 95.31 97 ILE A N 1
ATOM 764 C CA . ILE A 1 97 ? -7.415 -3.965 1.922 1.00 95.31 97 ILE A CA 1
ATOM 765 C C . ILE A 1 97 ? -8.510 -3.049 1.384 1.00 95.31 97 ILE A C 1
ATOM 767 O O . ILE A 1 97 ? -8.252 -2.239 0.497 1.00 95.31 97 ILE A O 1
ATOM 771 N N . SER A 1 98 ? -9.737 -3.200 1.868 1.00 94.12 98 SER A N 1
ATOM 772 C CA . SER A 1 98 ? -10.929 -2.542 1.331 1.00 94.12 98 SER A CA 1
ATOM 773 C C . SER A 1 98 ? -11.581 -1.639 2.357 1.00 94.12 98 SER A C 1
ATOM 775 O O . SER A 1 98 ? -11.845 -2.057 3.477 1.00 94.12 98 SER A O 1
ATOM 777 N N . TRP A 1 99 ? -11.930 -0.429 1.933 1.00 94.12 99 TRP A N 1
ATOM 778 C CA . TRP A 1 99 ? -12.803 0.475 2.663 1.00 94.12 99 TRP A CA 1
ATOM 779 C C . TRP A 1 99 ? -14.176 0.426 2.012 1.00 94.12 99 TRP A C 1
ATOM 781 O O . TRP A 1 99 ? -14.325 0.718 0.820 1.00 94.12 99 TRP A O 1
ATOM 791 N N . PHE A 1 100 ? -15.180 0.107 2.813 1.00 92.94 100 PHE A N 1
ATOM 792 C CA . PHE A 1 100 ? -16.572 0.069 2.409 1.00 92.94 100 PHE A CA 1
ATOM 793 C C . PHE A 1 100 ? -17.346 1.192 3.093 1.00 92.94 100 PHE A C 1
ATOM 795 O O . PHE A 1 100 ? -17.202 1.417 4.292 1.00 92.94 100 PHE A O 1
ATOM 802 N N . LYS A 1 101 ? -18.171 1.917 2.339 1.00 92.19 101 LYS A N 1
ATOM 803 C CA . LYS A 1 101 ? -19.102 2.912 2.871 1.00 92.19 101 LYS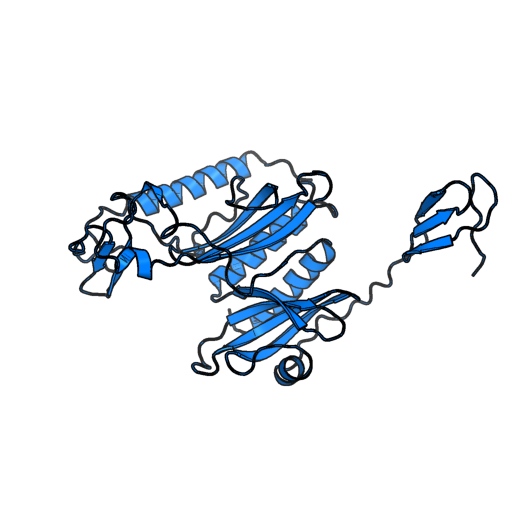 A CA 1
ATOM 804 C C . LYS A 1 101 ? -20.329 2.199 3.437 1.00 92.19 101 LYS A C 1
ATOM 806 O O . LYS A 1 101 ? -21.003 1.461 2.719 1.00 92.19 101 LYS A O 1
ATOM 811 N N . MET A 1 102 ? -20.619 2.458 4.704 1.00 91.00 102 MET A N 1
ATOM 812 C CA . MET A 1 102 ? -21.776 1.911 5.415 1.00 91.00 102 MET A CA 1
ATOM 813 C C . MET A 1 102 ? -23.052 2.733 5.147 1.00 91.00 102 MET A C 1
ATOM 815 O O . MET A 1 102 ? -22.947 3.890 4.720 1.00 91.00 102 MET A O 1
ATOM 819 N N . PRO A 1 103 ? -24.256 2.150 5.342 1.00 88.12 103 PRO A N 1
ATOM 820 C CA . PRO A 1 103 ? -24.519 0.782 5.828 1.00 88.12 103 PRO A CA 1
ATOM 821 C C . PRO A 1 103 ? -24.460 -0.308 4.744 1.00 88.12 103 PRO A C 1
ATOM 823 O O . PRO A 1 103 ? -24.287 -1.477 5.057 1.00 88.12 103 PRO A O 1
ATOM 826 N N . LEU A 1 104 ? -24.545 0.058 3.463 1.00 86.44 104 LEU A N 1
ATOM 827 C CA . LEU A 1 104 ? -24.667 -0.888 2.339 1.00 86.44 104 LEU A CA 1
ATOM 828 C C . LEU A 1 104 ? -23.343 -1.558 1.910 1.00 86.44 104 LEU A C 1
ATOM 830 O O . LEU A 1 104 ? -23.293 -2.201 0.866 1.00 86.44 104 LEU A O 1
ATOM 834 N N . ARG A 1 105 ? -22.252 -1.348 2.660 1.00 89.50 105 ARG A N 1
ATOM 835 C CA . ARG A 1 105 ? -20.880 -1.792 2.341 1.00 89.50 105 ARG A CA 1
ATOM 836 C C . ARG A 1 105 ? -20.485 -1.562 0.868 1.00 89.50 105 ARG A C 1
ATOM 838 O O . ARG A 1 105 ? -19.906 -2.426 0.204 1.00 89.50 105 ARG A O 1
ATOM 845 N N . LEU A 1 106 ? -20.774 -0.361 0.356 1.00 90.94 106 LEU A N 1
ATOM 846 C CA . LEU A 1 106 ? -20.414 0.046 -1.009 1.00 90.94 106 LEU A CA 1
ATOM 847 C C . LEU A 1 106 ? -18.912 0.312 -1.121 1.00 90.94 106 LEU A C 1
ATOM 849 O O . LEU A 1 106 ? -18.308 0.828 -0.184 1.00 90.94 106 LEU A O 1
ATOM 853 N N . HIS A 1 107 ? -18.301 0.029 -2.271 1.00 89.38 107 HIS A N 1
ATOM 854 C CA . HIS A 1 107 ? -16.871 0.285 -2.473 1.00 89.38 107 HIS A CA 1
ATOM 855 C C . HIS A 1 107 ? -16.537 1.773 -2.288 1.00 89.38 107 HIS A C 1
ATOM 857 O O . HIS A 1 107 ? -17.104 2.631 -2.965 1.00 89.38 107 HIS A O 1
ATOM 863 N N . LYS A 1 108 ? -15.596 2.080 -1.386 1.00 89.25 108 LYS A N 1
ATOM 864 C CA . LYS A 1 108 ? -15.096 3.443 -1.140 1.00 89.25 108 LYS A CA 1
ATOM 865 C C . LYS A 1 108 ? -13.624 3.596 -1.517 1.00 89.25 108 LYS A C 1
ATOM 867 O O . LYS A 1 108 ? -13.230 4.650 -2.006 1.00 89.25 108 LYS A O 1
ATOM 872 N N . GLY A 1 109 ? -12.811 2.573 -1.287 1.00 90.44 109 GLY A N 1
ATOM 873 C CA . GLY A 1 109 ? -11.377 2.603 -1.559 1.00 90.44 109 GLY A CA 1
ATOM 874 C C . GLY A 1 109 ? -10.754 1.227 -1.389 1.00 90.44 109 GLY A C 1
ATOM 875 O O . GLY A 1 109 ? -11.315 0.382 -0.696 1.00 90.44 109 GLY A O 1
ATOM 876 N N . MET A 1 110 ? -9.615 0.979 -2.031 1.00 92.38 110 MET A N 1
ATOM 877 C CA . MET A 1 110 ? -8.850 -0.241 -1.792 1.00 92.38 110 MET A CA 1
ATOM 878 C C . MET A 1 110 ? -7.359 -0.073 -2.059 1.00 92.38 110 MET A C 1
ATOM 880 O O . MET A 1 110 ? -6.960 0.802 -2.828 1.00 92.38 110 MET A O 1
ATOM 884 N N . MET A 1 111 ? -6.577 -0.995 -1.505 1.00 93.12 111 MET A N 1
ATOM 885 C CA . MET A 1 111 ? -5.220 -1.304 -1.933 1.00 93.12 111 MET A CA 1
ATOM 886 C C . MET A 1 111 ? -5.048 -2.815 -2.085 1.00 93.12 111 MET A C 1
ATOM 888 O O . MET A 1 111 ? -5.506 -3.569 -1.228 1.00 93.12 111 MET A O 1
ATOM 892 N N . LYS A 1 112 ? -4.417 -3.258 -3.177 1.00 93.75 112 LYS A N 1
ATOM 893 C CA . LYS A 1 112 ? -4.057 -4.670 -3.369 1.00 93.75 112 LYS A CA 1
ATOM 894 C C . LYS A 1 112 ? -2.624 -4.912 -2.935 1.00 93.75 112 LYS A C 1
ATOM 896 O O . LYS A 1 112 ? -1.778 -4.098 -3.278 1.00 93.75 112 LYS A O 1
ATOM 901 N N . ILE A 1 113 ? -2.373 -6.043 -2.296 1.00 96.12 113 ILE A N 1
ATOM 902 C CA . ILE A 1 113 ? -1.060 -6.565 -1.927 1.00 96.12 113 ILE A CA 1
ATOM 903 C C . ILE A 1 113 ? -0.867 -7.860 -2.705 1.00 96.12 113 ILE A C 1
ATOM 905 O O . ILE A 1 113 ? -1.663 -8.787 -2.550 1.00 96.12 113 ILE A O 1
ATOM 909 N N . THR A 1 114 ? 0.130 -7.897 -3.586 1.00 94.38 114 THR A N 1
ATOM 910 C CA . THR A 1 114 ? 0.248 -8.953 -4.608 1.00 94.38 114 THR A CA 1
ATOM 911 C C . THR A 1 114 ? 1.395 -9.926 -4.350 1.00 94.38 114 THR A C 1
ATOM 913 O O . THR A 1 114 ? 1.631 -10.801 -5.170 1.00 94.38 114 THR A O 1
ATOM 916 N N . SER A 1 115 ? 2.151 -9.756 -3.266 1.00 95.12 115 SER A N 1
ATOM 917 C CA . SER A 1 115 ? 3.248 -10.660 -2.913 1.00 95.12 115 SER A CA 1
ATOM 918 C C . SER A 1 115 ? 3.483 -10.726 -1.404 1.00 95.12 115 SER A C 1
ATOM 920 O O . SER A 1 115 ? 3.144 -9.796 -0.664 1.00 95.12 115 SER A O 1
ATOM 922 N N . SER A 1 116 ? 4.122 -11.812 -0.960 1.00 95.94 116 SER A N 1
ATOM 923 C CA . SER A 1 116 ? 4.566 -11.999 0.429 1.00 95.94 116 SER A CA 1
ATOM 924 C C . SER A 1 116 ? 5.525 -10.891 0.897 1.00 95.94 116 SER A C 1
ATOM 926 O O . SER A 1 116 ? 5.371 -10.363 2.002 1.00 95.94 116 SER A O 1
ATOM 928 N N . ALA A 1 117 ? 6.470 -10.473 0.045 1.00 95.88 117 ALA A N 1
ATOM 929 C CA . ALA A 1 117 ? 7.399 -9.385 0.359 1.00 95.88 117 ALA A CA 1
ATOM 930 C C . ALA A 1 117 ? 6.654 -8.062 0.606 1.00 95.88 117 ALA A C 1
ATOM 932 O O . ALA A 1 117 ? 6.886 -7.388 1.608 1.00 95.88 117 ALA A O 1
ATOM 933 N N . GLU A 1 118 ? 5.681 -7.728 -0.249 1.00 96.94 118 GLU A N 1
ATOM 934 C CA . GLU A 1 118 ? 4.858 -6.525 -0.088 1.00 96.94 118 GLU A CA 1
ATOM 935 C C . GLU A 1 118 ? 4.031 -6.571 1.208 1.00 96.94 118 GLU A C 1
ATOM 937 O O . GLU A 1 118 ? 3.935 -5.574 1.928 1.00 96.94 118 GLU A O 1
ATOM 942 N N . LEU A 1 119 ? 3.460 -7.735 1.538 1.00 97.69 119 LEU A N 1
ATOM 943 C CA . LEU A 1 119 ? 2.724 -7.939 2.786 1.00 97.69 119 LEU A CA 1
ATOM 944 C C . LEU A 1 119 ? 3.624 -7.789 4.015 1.00 97.69 119 LEU A C 1
ATOM 946 O O . LEU A 1 119 ? 3.216 -7.191 5.011 1.00 97.69 119 LEU A O 1
ATOM 950 N N . SER A 1 120 ? 4.839 -8.326 3.948 1.00 97.44 120 SER A N 1
ATOM 951 C CA . SER A 1 120 ? 5.809 -8.248 5.037 1.00 97.44 120 SER A CA 1
ATOM 952 C C . SER A 1 120 ? 6.240 -6.799 5.273 1.00 97.44 120 SER A C 1
ATOM 954 O O . SER A 1 120 ? 6.200 -6.339 6.412 1.00 97.44 120 SER A O 1
ATOM 956 N N . ASN A 1 121 ? 6.497 -6.033 4.210 1.00 97.44 121 ASN A N 1
ATOM 957 C CA . ASN A 1 121 ? 6.775 -4.599 4.306 1.00 97.44 121 ASN A CA 1
ATOM 958 C C . ASN A 1 121 ? 5.610 -3.811 4.905 1.00 97.44 121 ASN A C 1
ATOM 960 O O . ASN A 1 121 ? 5.812 -2.968 5.774 1.00 97.44 121 ASN A O 1
ATOM 964 N N . LEU A 1 122 ? 4.381 -4.097 4.470 1.00 97.62 122 LEU A N 1
ATOM 965 C CA . LEU A 1 122 ? 3.167 -3.500 5.022 1.00 97.62 122 LEU A CA 1
ATOM 966 C C . LEU A 1 122 ? 3.027 -3.783 6.524 1.00 97.62 122 LEU A C 1
ATOM 968 O O . LEU A 1 122 ? 2.739 -2.866 7.293 1.00 97.62 122 LEU A O 1
ATOM 972 N N . LEU A 1 123 ? 3.231 -5.032 6.949 1.00 97.88 123 LEU A N 1
ATOM 973 C CA . LEU A 1 123 ? 3.185 -5.415 8.361 1.00 97.88 123 LEU A CA 1
ATOM 974 C C . LEU A 1 123 ? 4.258 -4.689 9.171 1.00 97.88 123 LEU A C 1
ATOM 976 O O . LEU A 1 123 ? 3.944 -4.162 10.239 1.00 97.88 123 LEU A O 1
ATOM 980 N N . THR A 1 124 ? 5.488 -4.617 8.664 1.00 96.56 124 THR A N 1
ATOM 981 C CA . THR A 1 124 ? 6.576 -3.883 9.318 1.00 96.56 124 THR A CA 1
ATOM 982 C C . THR A 1 124 ? 6.235 -2.402 9.427 1.00 96.56 124 THR A C 1
ATOM 984 O O . THR A 1 124 ? 6.267 -1.858 10.524 1.00 96.56 124 THR A O 1
ATOM 987 N N . ALA A 1 125 ? 5.794 -1.768 8.338 1.00 96.12 125 ALA A N 1
ATOM 988 C CA . ALA A 1 125 ? 5.434 -0.355 8.319 1.00 96.12 125 ALA A CA 1
ATOM 989 C C . ALA A 1 125 ? 4.300 -0.021 9.302 1.00 96.12 125 ALA A C 1
ATOM 991 O O . ALA A 1 125 ? 4.411 0.930 10.073 1.00 96.12 125 ALA A O 1
ATOM 992 N N . LEU A 1 126 ? 3.222 -0.814 9.324 1.00 96.94 126 LEU A N 1
ATOM 993 C CA . LEU A 1 126 ? 2.132 -0.629 10.289 1.00 96.94 126 LEU A CA 1
ATOM 994 C C . LEU A 1 126 ? 2.604 -0.833 11.732 1.00 96.94 126 LEU A C 1
ATOM 996 O O . LEU A 1 126 ? 2.183 -0.084 12.609 1.00 96.94 126 LEU A O 1
ATOM 1000 N N . THR A 1 127 ? 3.480 -1.812 11.974 1.00 96.19 127 THR A N 1
ATOM 1001 C CA . THR A 1 127 ? 4.046 -2.076 13.306 1.00 96.19 127 THR A CA 1
ATOM 1002 C C . THR A 1 127 ? 4.918 -0.917 13.781 1.00 96.19 127 THR A C 1
ATOM 1004 O O . THR A 1 127 ? 4.761 -0.460 14.910 1.00 96.19 127 THR A O 1
ATOM 1007 N N . SER A 1 128 ? 5.798 -0.396 12.921 1.00 93.75 128 SER A N 1
ATOM 1008 C CA . SER A 1 128 ? 6.610 0.785 13.224 1.00 93.75 128 SER A CA 1
ATOM 1009 C C . SER A 1 128 ? 5.720 1.981 13.555 1.00 93.75 128 SER A C 1
ATOM 1011 O O . SER A 1 128 ? 5.915 2.634 14.575 1.00 93.75 128 SER A O 1
ATOM 1013 N N . ILE A 1 129 ? 4.669 2.218 12.766 1.00 94.06 129 ILE A N 1
ATOM 1014 C CA . ILE A 1 129 ? 3.739 3.328 13.011 1.00 94.06 129 ILE A CA 1
ATOM 1015 C C . ILE A 1 129 ? 2.984 3.151 14.336 1.00 94.06 129 ILE A C 1
ATOM 1017 O O . ILE A 1 129 ? 2.835 4.119 15.084 1.00 94.06 129 ILE A O 1
ATOM 1021 N N . ASP A 1 130 ? 2.539 1.933 14.661 1.00 94.75 130 ASP A N 1
ATOM 1022 C CA . ASP A 1 130 ? 1.900 1.634 15.949 1.00 94.75 130 ASP A CA 1
ATOM 1023 C C . ASP A 1 130 ? 2.853 1.861 17.139 1.00 94.75 130 ASP A C 1
ATOM 1025 O O . ASP A 1 130 ? 2.423 2.286 18.209 1.00 94.75 130 ASP A O 1
ATOM 1029 N N . ASN A 1 131 ? 4.155 1.653 16.963 1.00 93.19 131 ASN A N 1
ATOM 1030 C CA . ASN A 1 131 ? 5.135 1.821 18.036 1.00 93.19 131 ASN A CA 1
ATOM 1031 C C . ASN A 1 131 ? 5.649 3.260 18.186 1.00 93.19 131 ASN A C 1
ATOM 1033 O O . ASN A 1 131 ? 5.916 3.708 19.302 1.00 93.19 131 ASN A O 1
ATOM 1037 N N . ASP A 1 132 ? 5.813 3.980 17.079 1.00 92.88 132 ASP A N 1
ATOM 1038 C CA . ASP A 1 132 ? 6.564 5.239 17.062 1.00 92.88 132 ASP A CA 1
ATOM 1039 C C . ASP A 1 132 ? 5.682 6.481 17.226 1.00 92.88 132 ASP A C 1
ATOM 1041 O O . ASP A 1 132 ? 6.199 7.569 17.506 1.00 92.88 132 ASP A O 1
ATOM 1045 N N . PHE A 1 133 ? 4.362 6.339 17.067 1.00 92.88 133 PHE A N 1
ATOM 1046 C CA . PHE A 1 133 ? 3.397 7.440 17.091 1.00 92.88 133 PHE A CA 1
ATOM 1047 C C . PHE A 1 133 ? 2.346 7.284 18.193 1.00 92.88 133 PHE A C 1
ATOM 1049 O O . PHE A 1 133 ? 2.049 6.178 18.630 1.00 92.88 133 PHE A O 1
ATOM 1056 N N . ASP A 1 134 ? 1.762 8.390 18.651 1.00 92.31 134 ASP A N 1
ATOM 1057 C CA . ASP A 1 134 ? 0.634 8.394 19.588 1.00 92.31 134 ASP A CA 1
ATOM 1058 C C . ASP A 1 134 ? -0.717 8.170 18.884 1.00 92.31 134 ASP A C 1
ATOM 1060 O O . ASP A 1 134 ? -0.796 8.007 17.666 1.00 92.31 134 ASP A O 1
ATOM 1064 N N . GLU A 1 135 ? -1.801 8.172 19.662 1.00 90.94 135 GLU A N 1
ATOM 1065 C CA . GLU A 1 135 ? -3.184 8.028 19.176 1.00 90.94 135 GLU A CA 1
ATOM 1066 C C . GLU A 1 135 ? -3.623 9.147 18.210 1.00 90.94 135 GLU A C 1
ATOM 1068 O O . GLU A 1 135 ? -4.607 9.002 17.492 1.00 90.94 135 GLU A O 1
ATOM 1073 N N . SER A 1 136 ? -2.910 10.276 18.187 1.00 89.31 136 SER A N 1
ATOM 1074 C CA . SER A 1 136 ? -3.140 11.406 17.279 1.00 89.31 136 SER A CA 1
ATOM 1075 C C . SER A 1 136 ? -2.104 11.470 16.151 1.00 89.31 136 SER A C 1
ATOM 1077 O O . SER A 1 136 ? -2.017 12.480 15.457 1.00 89.31 136 SER A O 1
ATOM 1079 N N . PHE A 1 137 ? -1.321 10.405 15.945 1.00 91.69 137 PHE A N 1
ATOM 1080 C CA . PHE A 1 137 ? -0.240 10.332 14.960 1.00 91.69 137 PHE A CA 1
ATOM 1081 C C . PHE A 1 137 ? 0.845 11.414 15.129 1.00 91.69 137 PHE A C 1
ATOM 1083 O O . PHE A 1 137 ? 1.465 11.870 14.158 1.00 91.69 137 PHE A O 1
ATOM 1090 N N . ASN A 1 138 ? 1.128 11.817 16.367 1.00 89.62 138 ASN A N 1
ATOM 1091 C CA . ASN A 1 138 ? 2.344 12.551 16.704 1.00 89.62 138 ASN A CA 1
ATOM 1092 C C . ASN A 1 138 ? 3.460 11.574 17.032 1.00 89.62 138 ASN A C 1
ATOM 1094 O O . ASN A 1 138 ? 3.264 10.609 17.764 1.00 89.62 138 ASN A O 1
ATOM 1098 N N . ARG A 1 139 ? 4.647 11.824 16.483 1.00 87.56 139 ARG A N 1
ATOM 1099 C CA . ARG A 1 139 ? 5.804 10.965 16.711 1.00 87.56 139 ARG A CA 1
ATOM 1100 C C . ARG A 1 139 ? 6.245 11.097 18.170 1.00 87.56 139 ARG A C 1
ATOM 1102 O O . ARG A 1 139 ? 6.592 12.195 18.597 1.00 87.56 139 ARG A O 1
ATOM 1109 N N . ILE A 1 140 ? 6.232 9.996 18.916 1.00 88.44 140 ILE A N 1
ATOM 1110 C CA . ILE A 1 140 ? 6.638 9.956 20.330 1.00 88.44 140 ILE A CA 1
ATOM 1111 C C . ILE A 1 140 ? 8.142 9.692 20.433 1.00 88.44 140 ILE A C 1
ATOM 1113 O O . ILE A 1 140 ? 8.830 10.288 21.261 1.00 88.44 140 ILE A O 1
ATOM 1117 N N . LYS A 1 141 ? 8.676 8.813 19.578 1.00 76.44 141 LYS A N 1
ATOM 1118 C CA . LYS A 1 141 ? 10.105 8.490 19.567 1.00 76.44 141 LYS A CA 1
ATOM 1119 C C . LYS A 1 141 ? 10.893 9.473 18.710 1.00 76.44 141 LYS A C 1
ATOM 1121 O O . LYS A 1 141 ? 10.648 9.608 17.508 1.00 76.44 141 LYS A O 1
ATOM 1126 N N . ARG A 1 142 ? 11.893 10.120 19.316 1.00 70.38 142 ARG A N 1
ATOM 1127 C CA . ARG A 1 142 ? 12.978 10.748 18.551 1.00 70.38 142 ARG A CA 1
ATOM 1128 C C . ARG A 1 142 ? 13.791 9.654 17.869 1.00 70.38 142 ARG A C 1
ATOM 1130 O O . ARG A 1 142 ? 13.979 8.594 18.459 1.00 70.38 142 ARG A O 1
ATOM 1137 N N . ARG A 1 143 ? 14.263 9.938 16.653 1.00 69.12 143 ARG A N 1
ATOM 1138 C CA . ARG A 1 143 ? 15.177 9.031 15.958 1.00 69.12 143 ARG A CA 1
ATOM 1139 C C . ARG A 1 143 ? 16.424 8.806 16.798 1.00 69.12 143 ARG A C 1
ATOM 1141 O O . ARG A 1 143 ? 16.996 9.775 17.305 1.00 69.12 143 ARG A O 1
ATOM 1148 N N . THR A 1 144 ? 16.831 7.554 16.926 1.00 72.12 144 THR A N 1
ATOM 1149 C CA . THR A 1 144 ? 18.151 7.221 17.463 1.00 72.12 144 THR A CA 1
ATOM 1150 C C . THR A 1 144 ? 19.225 7.501 16.410 1.00 72.12 144 THR A C 1
ATOM 1152 O O . THR A 1 144 ? 18.928 7.663 15.222 1.00 72.12 144 THR A O 1
ATOM 1155 N N . LYS A 1 145 ? 20.488 7.609 16.833 1.00 68.25 145 LYS A N 1
ATOM 1156 C CA . LYS A 1 145 ? 21.603 7.804 15.896 1.00 68.25 145 LYS A CA 1
ATOM 1157 C C . LYS A 1 145 ? 21.769 6.570 15.007 1.00 68.25 145 LYS A C 1
ATOM 1159 O O . LYS A 1 145 ? 22.062 6.707 13.828 1.00 68.25 145 LYS A O 1
ATOM 1164 N N . GLU A 1 146 ? 21.523 5.395 15.572 1.00 69.62 146 GLU A N 1
ATOM 1165 C CA . GLU A 1 146 ? 21.550 4.100 14.904 1.00 69.62 146 GLU A CA 1
ATOM 1166 C C . GLU A 1 146 ? 20.464 4.000 13.828 1.00 69.62 146 GLU A C 1
ATOM 1168 O O . GLU A 1 146 ? 20.744 3.534 12.733 1.00 69.62 146 GLU A O 1
ATOM 1173 N N . GLU A 1 147 ? 19.249 4.493 14.091 1.00 67.88 147 GLU A N 1
ATOM 1174 C CA . GLU A 1 147 ? 18.189 4.563 13.075 1.00 67.88 147 GLU A CA 1
ATOM 1175 C C . GLU A 1 147 ? 18.583 5.472 11.909 1.00 67.88 147 GLU A C 1
ATOM 1177 O O . GLU A 1 147 ? 18.391 5.102 10.759 1.00 67.88 147 GLU A O 1
ATOM 1182 N N . ILE A 1 148 ? 19.172 6.637 12.195 1.00 68.31 148 ILE A N 1
ATOM 1183 C CA . ILE A 1 148 ? 19.629 7.574 11.155 1.00 68.31 148 ILE A CA 1
ATOM 1184 C C . ILE A 1 148 ? 20.757 6.961 10.319 1.00 68.31 148 ILE A C 1
ATOM 1186 O O . ILE A 1 148 ? 20.778 7.126 9.102 1.00 68.31 148 ILE A O 1
ATOM 1190 N N . LEU A 1 149 ? 21.696 6.270 10.970 1.00 66.44 149 LEU A N 1
ATOM 1191 C CA . LEU A 1 149 ? 22.790 5.575 10.294 1.00 66.44 149 LEU A CA 1
ATOM 1192 C C . LEU A 1 149 ? 22.260 4.449 9.414 1.00 66.44 149 LEU A C 1
ATOM 1194 O O . LEU A 1 149 ? 22.652 4.366 8.258 1.00 66.44 149 LEU A O 1
ATOM 1198 N N . LYS A 1 150 ? 21.315 3.658 9.924 1.00 70.25 150 LYS A N 1
ATOM 1199 C CA . LYS A 1 150 ? 20.688 2.585 9.160 1.00 70.25 150 LYS A CA 1
ATOM 1200 C C . LYS A 1 150 ? 19.943 3.110 7.935 1.00 70.25 150 LYS A C 1
ATOM 1202 O O . LYS A 1 150 ? 20.065 2.532 6.868 1.00 70.25 150 LYS A O 1
ATOM 1207 N N . ASP A 1 151 ? 19.222 4.225 8.059 1.00 66.00 151 ASP A N 1
ATOM 1208 C CA . ASP A 1 151 ? 18.584 4.847 6.894 1.00 66.00 151 ASP A CA 1
ATOM 1209 C C . ASP A 1 151 ? 19.621 5.240 5.827 1.00 66.00 151 ASP A C 1
ATOM 1211 O O . ASP A 1 151 ? 19.373 5.065 4.639 1.00 66.00 151 ASP A O 1
ATOM 1215 N N . SER A 1 152 ? 20.782 5.753 6.253 1.00 61.47 152 SER A N 1
ATOM 1216 C CA . SER A 1 152 ? 21.885 6.112 5.356 1.00 61.47 152 SER A CA 1
ATOM 1217 C C . SER A 1 152 ? 22.573 4.893 4.734 1.00 61.47 152 SER A C 1
ATOM 1219 O O . SER A 1 152 ? 23.050 4.996 3.606 1.00 61.47 152 SER A O 1
ATOM 1221 N N . GLU A 1 153 ? 22.664 3.775 5.456 1.00 65.94 153 GLU A N 1
ATOM 1222 C CA . GLU A 1 153 ? 23.178 2.500 4.942 1.00 65.94 153 GLU A CA 1
ATOM 1223 C C . GLU A 1 153 ? 22.205 1.901 3.926 1.00 65.94 153 GLU A C 1
ATOM 1225 O O . GLU A 1 153 ? 22.612 1.618 2.806 1.00 65.94 153 GLU A O 1
ATOM 1230 N N . ASP A 1 154 ? 20.912 1.815 4.258 1.00 67.88 154 ASP A N 1
ATOM 1231 C CA . ASP A 1 154 ? 19.897 1.298 3.337 1.00 67.88 154 ASP A CA 1
ATOM 1232 C C . ASP A 1 154 ? 19.797 2.181 2.065 1.00 67.88 154 ASP A C 1
ATOM 1234 O O . ASP A 1 154 ? 19.588 1.676 0.960 1.00 67.88 154 ASP A O 1
ATOM 1238 N N . GLU A 1 155 ? 19.963 3.508 2.183 1.00 65.19 155 GLU A N 1
ATOM 1239 C CA . GLU A 1 155 ? 20.097 4.411 1.026 1.00 65.19 155 GLU A CA 1
ATOM 1240 C C . GLU A 1 155 ? 21.363 4.114 0.204 1.00 65.19 155 GLU A C 1
ATOM 1242 O O . GLU A 1 155 ? 21.312 4.147 -1.028 1.00 65.19 155 GLU A O 1
ATOM 1247 N N . GLY A 1 156 ? 22.479 3.799 0.866 1.00 60.56 156 GLY A N 1
ATOM 1248 C CA . GLY A 1 156 ? 23.727 3.366 0.238 1.00 60.56 156 GLY A CA 1
ATOM 1249 C C . GLY A 1 156 ? 23.570 2.068 -0.552 1.00 60.56 156 GLY A C 1
ATOM 1250 O O . GLY A 1 156 ? 23.962 2.030 -1.715 1.00 60.56 156 GLY A O 1
ATOM 1251 N N . ASP A 1 157 ? 22.913 1.061 0.022 1.00 65.81 157 ASP A N 1
ATOM 1252 C CA . ASP A 1 157 ? 22.647 -0.235 -0.617 1.00 65.81 157 ASP A CA 1
ATOM 1253 C C . ASP A 1 157 ? 21.773 -0.086 -1.871 1.00 65.81 157 ASP A C 1
ATOM 1255 O O . ASP A 1 157 ? 21.996 -0.740 -2.892 1.00 65.81 157 ASP A O 1
ATOM 1259 N N . ILE A 1 158 ? 20.778 0.810 -1.835 1.00 66.50 158 ILE A N 1
ATOM 1260 C CA . ILE A 1 158 ? 19.983 1.137 -3.025 1.00 66.50 158 ILE A CA 1
ATOM 1261 C C . ILE A 1 158 ? 20.852 1.829 -4.067 1.00 66.50 158 ILE A C 1
ATOM 1263 O O . ILE A 1 158 ? 20.756 1.498 -5.243 1.00 66.50 158 ILE A O 1
ATOM 1267 N N . LEU A 1 159 ? 21.675 2.802 -3.672 1.00 64.25 159 LEU A N 1
ATOM 1268 C CA . LEU A 1 159 ? 22.558 3.501 -4.603 1.00 64.25 159 LEU A CA 1
ATOM 1269 C C . LEU A 1 159 ? 23.588 2.555 -5.225 1.00 64.25 159 LEU A C 1
ATOM 1271 O O . LEU A 1 159 ? 23.864 2.691 -6.412 1.00 64.25 159 LEU A O 1
ATOM 1275 N N . GLU A 1 160 ? 24.102 1.587 -4.470 1.00 64.19 160 GLU A N 1
ATOM 1276 C CA . GLU A 1 160 ? 24.982 0.531 -4.969 1.00 64.19 160 GLU A CA 1
ATOM 1277 C C . GLU A 1 160 ? 24.242 -0.364 -5.968 1.00 64.19 160 GLU A C 1
ATOM 1279 O O . GLU A 1 160 ? 24.681 -0.491 -7.110 1.00 64.19 160 GLU A O 1
ATOM 1284 N N . PHE A 1 161 ? 23.052 -0.859 -5.613 1.00 64.88 161 PHE A N 1
ATOM 1285 C CA . PHE A 1 161 ? 22.192 -1.614 -6.530 1.00 64.88 161 PHE A CA 1
ATOM 1286 C C . PHE A 1 161 ? 21.881 -0.837 -7.823 1.00 64.88 161 PHE A C 1
ATOM 1288 O O . PHE A 1 161 ? 21.879 -1.396 -8.920 1.00 64.88 161 PHE A O 1
ATOM 1295 N N . LEU A 1 162 ? 21.634 0.472 -7.719 1.00 64.44 162 LEU A N 1
ATOM 1296 C CA . LEU A 1 162 ? 21.406 1.349 -8.868 1.00 64.44 162 LEU A CA 1
ATOM 1297 C C . LEU A 1 162 ? 22.690 1.584 -9.683 1.00 64.44 162 LEU A C 1
ATOM 1299 O O . LEU A 1 162 ? 22.618 1.709 -10.908 1.00 64.44 162 LEU A O 1
ATOM 1303 N N . ALA A 1 163 ? 23.852 1.646 -9.028 1.00 60.09 163 ALA A N 1
ATOM 1304 C CA . ALA A 1 163 ? 25.155 1.854 -9.654 1.00 60.09 163 ALA A CA 1
ATOM 1305 C C . ALA A 1 163 ? 25.665 0.614 -10.405 1.00 60.09 163 ALA A C 1
ATOM 1307 O O . ALA A 1 163 ? 26.396 0.759 -11.385 1.00 60.09 163 ALA A O 1
ATOM 1308 N N . GLU A 1 164 ? 25.247 -0.592 -10.008 1.00 64.19 164 GLU A N 1
ATOM 1309 C CA . GLU A 1 164 ? 25.576 -1.841 -10.709 1.00 64.19 164 GLU A CA 1
ATOM 1310 C C . GLU A 1 164 ? 25.018 -1.898 -12.143 1.00 64.19 164 GLU A C 1
ATOM 1312 O O . GLU A 1 164 ? 25.489 -2.679 -12.978 1.00 64.19 164 GLU A O 1
ATOM 1317 N N . PHE A 1 165 ? 24.037 -1.057 -12.481 1.00 69.44 165 PHE A N 1
ATOM 1318 C CA . PHE A 1 165 ? 23.492 -1.015 -13.829 1.00 69.44 165 PHE A CA 1
ATOM 1319 C C . PHE A 1 165 ? 24.341 -0.161 -14.782 1.00 69.44 165 PHE A C 1
ATOM 1321 O O . PHE A 1 165 ? 24.193 1.054 -14.902 1.00 69.44 165 PHE A O 1
ATOM 1328 N N . ASP A 1 166 ? 25.167 -0.836 -15.578 1.00 73.00 166 ASP A N 1
ATOM 1329 C CA . ASP A 1 166 ? 26.063 -0.242 -16.583 1.00 73.00 166 ASP A CA 1
ATOM 1330 C C . ASP A 1 166 ? 25.366 0.337 -17.843 1.00 73.00 166 ASP A C 1
ATOM 1332 O O . ASP A 1 166 ? 26.026 0.758 -18.803 1.00 73.00 166 ASP A O 1
ATOM 1336 N N . GLY A 1 167 ? 24.029 0.315 -17.902 1.00 73.12 167 GLY A N 1
ATOM 1337 C CA . GLY A 1 167 ? 23.248 0.786 -19.053 1.00 73.12 167 GLY A CA 1
ATOM 1338 C C . GLY A 1 167 ? 23.300 -0.116 -20.293 1.00 73.12 167 GLY A C 1
ATOM 1339 O O . GLY A 1 167 ? 22.781 0.260 -21.351 1.00 73.12 167 GLY A O 1
ATOM 1340 N N . LYS A 1 168 ? 23.937 -1.288 -20.204 1.00 77.50 168 LYS A N 1
ATOM 1341 C CA . LYS A 1 168 ? 24.185 -2.206 -21.328 1.00 77.50 168 LYS A CA 1
ATOM 1342 C C . LYS A 1 168 ? 23.814 -3.647 -21.015 1.00 77.50 168 LYS A C 1
ATOM 1344 O O . LYS A 1 168 ? 23.575 -4.405 -21.957 1.00 77.50 168 LYS A O 1
ATOM 1349 N N . THR A 1 169 ? 23.738 -4.014 -19.748 1.00 86.12 169 THR A N 1
ATOM 1350 C CA . THR A 1 169 ? 23.625 -5.388 -19.277 1.00 86.12 169 THR A CA 1
ATOM 1351 C C . THR A 1 169 ? 22.308 -5.583 -18.532 1.00 86.12 169 THR A C 1
ATOM 1353 O O . THR A 1 169 ? 21.870 -4.733 -17.767 1.00 86.12 169 THR A O 1
ATOM 1356 N N . CYS A 1 170 ? 21.615 -6.690 -18.803 1.00 84.12 170 CYS A N 1
ATOM 1357 C CA . CYS A 1 170 ? 20.321 -6.977 -18.195 1.00 84.12 170 CYS A CA 1
ATOM 1358 C C . CYS A 1 170 ? 20.487 -7.237 -16.691 1.00 84.12 170 CYS A C 1
ATOM 1360 O O . CYS A 1 170 ? 21.255 -8.134 -16.345 1.00 84.12 170 CYS A O 1
ATOM 1362 N N . PRO A 1 171 ? 19.718 -6.569 -15.811 1.00 78.31 171 PRO A N 1
ATOM 1363 C CA . PRO A 1 171 ? 19.864 -6.740 -14.364 1.00 78.31 171 PRO A CA 1
ATOM 1364 C C . PRO A 1 171 ? 19.382 -8.120 -13.891 1.00 78.31 171 PRO A C 1
ATOM 1366 O O . PRO A 1 171 ? 19.681 -8.543 -12.785 1.00 78.31 171 PRO A O 1
ATOM 1369 N N . LYS A 1 172 ? 18.633 -8.842 -14.736 1.00 82.31 172 LYS A N 1
ATOM 1370 C CA . LYS A 1 172 ? 18.044 -10.145 -14.413 1.00 82.31 172 LYS A CA 1
ATOM 1371 C C . LYS A 1 172 ? 18.875 -11.342 -14.871 1.00 82.31 172 LYS A C 1
ATOM 1373 O O . LYS A 1 172 ? 18.862 -12.376 -14.220 1.00 82.31 172 LYS A O 1
ATOM 1378 N N . CYS A 1 173 ? 19.517 -11.254 -16.037 1.00 86.81 173 CYS A N 1
ATOM 1379 C CA . CYS A 1 173 ? 20.227 -12.392 -16.643 1.00 86.81 173 CYS A CA 1
ATOM 1380 C C . CYS A 1 173 ? 21.632 -12.052 -17.145 1.00 86.81 173 CYS A C 1
ATOM 1382 O O . CYS A 1 173 ? 22.247 -12.861 -17.836 1.00 86.81 173 CYS A O 1
ATOM 1384 N N . HIS A 1 174 ? 22.106 -10.832 -16.884 1.00 86.25 174 HIS A N 1
ATOM 1385 C CA . HIS A 1 174 ? 23.422 -10.325 -17.275 1.00 86.25 174 HIS A CA 1
ATOM 1386 C C . HIS A 1 174 ? 23.747 -10.400 -18.780 1.00 86.25 174 HIS A C 1
ATOM 1388 O O . HIS A 1 174 ? 24.884 -10.213 -19.202 1.00 86.25 174 HIS A O 1
ATOM 1394 N N . SER A 1 175 ? 22.741 -10.627 -19.630 1.00 90.44 175 SER A N 1
ATOM 1395 C CA . SER A 1 175 ? 22.890 -10.580 -21.086 1.00 90.44 175 SER A CA 1
ATOM 1396 C C . SER A 1 175 ? 22.829 -9.145 -21.601 1.00 90.44 175 SER A C 1
ATOM 1398 O O . SER A 1 175 ? 22.121 -8.301 -21.049 1.00 90.44 175 SER A O 1
ATOM 1400 N N . ARG A 1 176 ? 23.513 -8.868 -22.714 1.00 89.81 176 ARG A N 1
ATOM 1401 C CA . ARG A 1 176 ? 23.524 -7.537 -23.334 1.00 89.81 176 ARG A CA 1
ATOM 1402 C C . ARG A 1 176 ? 22.117 -7.102 -23.762 1.00 89.81 176 ARG A C 1
ATOM 1404 O O . ARG A 1 176 ? 21.392 -7.839 -24.431 1.00 89.81 176 ARG A O 1
ATOM 1411 N N . MET A 1 177 ? 21.748 -5.874 -23.420 1.00 90.75 177 MET A N 1
ATOM 1412 C CA . MET A 1 177 ? 20.472 -5.260 -23.775 1.00 90.75 177 MET A CA 1
ATOM 1413 C C . MET A 1 177 ? 20.574 -4.442 -25.062 1.00 90.75 177 MET A C 1
ATOM 1415 O O . MET A 1 177 ? 21.607 -3.851 -25.388 1.00 90.75 177 MET A O 1
ATOM 1419 N N . LYS A 1 178 ? 19.460 -4.369 -25.794 1.00 90.38 178 LYS A N 1
ATOM 1420 C CA . LYS A 1 178 ? 19.328 -3.552 -27.000 1.00 90.38 178 LYS A CA 1
ATOM 1421 C C . LYS A 1 178 ? 18.530 -2.292 -26.692 1.00 90.38 178 LYS A C 1
ATOM 1423 O O . LYS A 1 178 ? 17.408 -2.368 -26.195 1.00 90.38 178 LYS A O 1
ATOM 1428 N N . LYS A 1 179 ? 19.083 -1.129 -27.039 1.00 89.31 179 LYS A N 1
ATOM 1429 C CA . LYS A 1 179 ? 18.372 0.148 -26.927 1.00 89.31 179 LYS A CA 1
ATOM 1430 C C . LYS A 1 179 ? 17.308 0.271 -28.010 1.00 89.31 179 LYS A C 1
ATOM 1432 O O . LYS A 1 179 ? 17.546 -0.026 -29.181 1.00 89.31 179 LYS A O 1
ATOM 1437 N N . SER A 1 180 ? 16.126 0.704 -27.598 1.00 87.06 180 SER A N 1
ATOM 1438 C CA . SER A 1 180 ? 15.015 1.025 -28.491 1.00 87.06 180 SER A CA 1
ATOM 1439 C C . SER A 1 180 ? 15.380 2.138 -29.474 1.00 87.06 180 SER A C 1
ATOM 1441 O O . SER A 1 180 ? 16.202 3.010 -29.183 1.00 87.06 180 SER A O 1
ATOM 1443 N N . ARG A 1 181 ? 14.727 2.132 -30.644 1.00 83.94 181 ARG A N 1
ATOM 1444 C CA . ARG A 1 181 ? 14.955 3.129 -31.708 1.00 83.94 181 ARG A CA 1
ATOM 1445 C C . ARG A 1 181 ? 14.665 4.563 -31.261 1.00 83.94 181 ARG A C 1
ATOM 1447 O O . ARG A 1 181 ? 15.302 5.483 -31.747 1.00 83.94 181 ARG A O 1
ATOM 1454 N N . ASN A 1 182 ? 13.714 4.751 -30.347 1.00 78.12 182 ASN A N 1
ATOM 1455 C CA . ASN A 1 182 ? 13.366 6.057 -29.783 1.00 78.12 182 ASN A CA 1
ATOM 1456 C C . ASN A 1 182 ? 14.170 6.398 -28.515 1.00 78.12 182 ASN A C 1
ATOM 1458 O O . ASN A 1 182 ? 13.897 7.419 -27.892 1.00 78.12 182 ASN A O 1
ATOM 1462 N N . HIS A 1 183 ? 15.149 5.565 -28.140 1.00 84.25 183 HIS A N 1
ATOM 1463 C CA . HIS A 1 183 ? 16.033 5.749 -26.988 1.00 84.25 183 HIS A CA 1
ATOM 1464 C C . HIS A 1 183 ? 15.339 5.819 -25.616 1.00 84.25 183 HIS A C 1
ATOM 1466 O O . HIS A 1 183 ? 15.982 6.230 -24.655 1.00 84.25 183 HIS A O 1
ATOM 1472 N N . LYS A 1 184 ? 14.076 5.386 -25.513 1.00 81.56 184 LYS A N 1
ATOM 1473 C CA . LYS A 1 184 ? 13.245 5.483 -24.297 1.00 81.56 184 LYS A CA 1
ATOM 1474 C C . LYS A 1 184 ? 13.307 4.262 -23.383 1.00 81.56 184 LYS A C 1
ATOM 1476 O O . LYS A 1 184 ? 12.813 4.307 -22.269 1.00 81.56 184 LYS A O 1
ATOM 1481 N N . TYR A 1 185 ? 13.829 3.144 -23.866 1.00 87.19 185 TYR A N 1
ATOM 1482 C CA . TYR A 1 185 ? 13.973 1.916 -23.084 1.00 87.19 185 TYR A CA 1
ATOM 1483 C C . TYR A 1 185 ? 15.070 1.008 -23.646 1.00 87.19 185 TYR A C 1
ATOM 1485 O O . TYR A 1 185 ? 15.441 1.109 -24.825 1.00 87.19 185 TYR A O 1
ATOM 1493 N N . LEU A 1 186 ? 15.562 0.106 -22.806 1.00 88.44 186 LEU A N 1
ATOM 1494 C CA . LEU A 1 186 ? 16.418 -1.028 -23.130 1.00 88.44 186 LEU A CA 1
ATOM 1495 C C . LEU A 1 186 ? 15.575 -2.306 -23.055 1.00 88.44 186 LEU A C 1
ATOM 1497 O O . LEU A 1 186 ? 14.732 -2.430 -22.174 1.00 88.44 186 LEU A O 1
ATOM 1501 N N . ASN A 1 187 ? 15.797 -3.253 -23.964 1.00 90.06 187 ASN A N 1
ATOM 1502 C CA . ASN A 1 187 ? 15.126 -4.554 -23.961 1.00 90.06 187 ASN A CA 1
ATOM 1503 C C . ASN A 1 187 ? 16.170 -5.682 -24.006 1.00 90.06 187 ASN A C 1
ATOM 1505 O O . ASN A 1 187 ? 17.038 -5.702 -24.888 1.00 90.06 187 ASN A O 1
ATOM 1509 N N . CYS A 1 188 ? 16.084 -6.621 -23.064 1.00 89.69 188 CYS A N 1
ATOM 1510 C CA . CYS A 1 188 ? 16.854 -7.854 -23.083 1.00 89.69 188 CYS A CA 1
ATOM 1511 C C . CYS A 1 188 ? 16.235 -8.865 -24.057 1.00 89.69 188 CYS A C 1
ATOM 1513 O O . CYS A 1 188 ? 15.151 -9.391 -23.830 1.00 89.69 188 CYS A O 1
ATOM 1515 N N . GLN A 1 189 ? 16.962 -9.209 -25.120 1.00 89.69 189 GLN A N 1
ATOM 1516 C CA . GLN A 1 189 ? 16.479 -10.161 -26.130 1.00 89.69 189 GLN A CA 1
ATOM 1517 C C . GLN A 1 189 ? 16.421 -11.618 -25.637 1.00 89.69 189 GLN A C 1
ATOM 1519 O O . GLN A 1 189 ? 15.843 -12.453 -26.320 1.00 89.69 189 GLN A O 1
ATOM 1524 N N . VAL A 1 190 ? 17.023 -11.921 -24.480 1.00 91.88 190 VAL A N 1
ATOM 1525 C CA . VAL A 1 190 ? 17.078 -13.278 -23.916 1.00 91.88 190 VAL A CA 1
ATOM 1526 C C . VAL A 1 190 ? 15.886 -13.539 -22.997 1.00 91.88 190 VAL A C 1
ATOM 1528 O O . VAL A 1 190 ? 15.154 -14.498 -23.206 1.00 91.88 190 VAL A O 1
ATOM 1531 N N . CYS A 1 191 ? 15.667 -12.682 -21.993 1.00 89.81 191 CYS A N 1
ATOM 1532 C CA . CYS A 1 191 ? 14.609 -12.882 -20.994 1.00 89.81 191 CYS A CA 1
ATOM 1533 C C . CYS A 1 191 ? 13.416 -11.922 -21.130 1.00 89.81 191 CYS A C 1
ATOM 1535 O O . CYS A 1 191 ? 12.473 -12.021 -20.349 1.00 89.81 191 CYS A O 1
ATOM 1537 N N . GLY A 1 192 ? 13.451 -10.990 -22.089 1.00 86.06 192 GLY A N 1
ATOM 1538 C CA . GLY A 1 192 ? 12.376 -10.024 -22.335 1.00 86.06 192 GLY A CA 1
ATOM 1539 C C . GLY A 1 192 ? 12.314 -8.852 -21.353 1.00 86.06 192 GLY A C 1
ATOM 1540 O O . GLY A 1 192 ? 11.383 -8.056 -21.440 1.00 86.06 192 GLY A O 1
ATOM 1541 N N . GLU A 1 193 ? 13.277 -8.729 -20.434 1.00 86.12 193 GLU A N 1
ATOM 1542 C CA . GLU A 1 193 ? 13.323 -7.650 -19.439 1.00 86.12 193 GLU A CA 1
ATOM 1543 C C . GLU A 1 193 ? 13.397 -6.266 -20.101 1.00 86.12 193 GLU A C 1
ATOM 1545 O O . GLU A 1 193 ? 14.166 -6.068 -21.051 1.00 86.12 193 GLU A O 1
ATOM 1550 N N . VAL A 1 194 ? 12.632 -5.301 -19.582 1.00 86.44 194 VAL A N 1
ATOM 1551 C CA . VAL A 1 194 ? 12.560 -3.936 -20.122 1.00 86.44 194 VAL A CA 1
ATOM 1552 C C . VAL A 1 194 ? 12.942 -2.926 -19.049 1.00 86.44 194 VAL A C 1
ATOM 1554 O O . VAL A 1 194 ? 12.298 -2.847 -18.013 1.00 86.44 194 VAL A O 1
ATOM 1557 N N . VAL A 1 195 ? 13.931 -2.084 -19.349 1.00 85.56 195 VAL A N 1
ATOM 1558 C CA . VAL A 1 195 ? 14.331 -0.956 -18.492 1.00 85.56 195 VAL A CA 1
ATOM 1559 C C . VAL A 1 195 ? 13.964 0.340 -19.204 1.00 85.56 195 VAL A C 1
ATOM 1561 O O . VAL A 1 195 ? 14.505 0.625 -20.275 1.00 85.56 195 VAL A O 1
ATOM 1564 N N . VAL A 1 196 ? 13.024 1.115 -18.659 1.00 85.31 196 VAL A N 1
ATOM 1565 C CA . VAL A 1 196 ? 12.641 2.423 -19.225 1.00 85.31 196 VAL A CA 1
ATOM 1566 C C . VAL A 1 196 ? 13.689 3.464 -18.854 1.00 85.31 196 VAL A C 1
ATOM 1568 O O . VAL A 1 196 ? 14.284 3.398 -17.788 1.00 85.31 196 VAL A O 1
ATOM 1571 N N . LEU A 1 197 ? 13.924 4.418 -19.747 1.00 82.75 197 LEU A N 1
ATOM 1572 C CA . LEU A 1 197 ? 14.880 5.504 -19.589 1.00 82.75 197 LEU A CA 1
ATOM 1573 C C . LEU A 1 197 ? 14.128 6.840 -19.565 1.00 82.75 197 LEU A C 1
ATOM 1575 O O . LEU A 1 197 ? 13.437 7.158 -20.530 1.00 82.75 197 LEU A O 1
ATOM 1579 N N . GLU A 1 198 ? 14.301 7.632 -18.512 1.00 77.81 198 GLU A N 1
ATOM 1580 C CA . GLU A 1 198 ? 13.867 9.027 -18.396 1.00 77.81 198 GLU A CA 1
ATOM 1581 C C . GLU A 1 198 ? 15.079 9.937 -18.621 1.00 77.81 198 GLU A C 1
ATOM 1583 O O . GLU A 1 198 ? 16.053 9.893 -17.876 1.00 77.81 198 GLU A O 1
ATOM 1588 N N . ASP A 1 199 ? 15.076 10.686 -19.727 1.00 74.19 199 ASP A N 1
ATOM 1589 C CA . ASP A 1 199 ? 16.205 11.521 -20.169 1.00 74.19 199 ASP A CA 1
ATOM 1590 C C . ASP A 1 199 ? 17.560 10.791 -20.229 1.00 74.19 199 ASP A C 1
ATOM 1592 O O . ASP A 1 199 ? 18.630 11.364 -20.048 1.00 74.19 199 ASP A O 1
ATOM 1596 N N . GLY A 1 200 ? 17.513 9.494 -20.548 1.00 72.12 200 GLY A N 1
ATOM 1597 C CA . GLY A 1 200 ? 18.690 8.629 -20.629 1.00 72.12 200 GLY A CA 1
ATOM 1598 C C . GLY A 1 200 ? 19.059 7.949 -19.313 1.00 72.12 200 GLY A C 1
ATOM 1599 O O . GLY A 1 200 ? 19.836 6.997 -19.358 1.00 72.12 200 GLY A O 1
ATOM 1600 N N . ASN A 1 201 ? 18.452 8.356 -18.196 1.00 76.88 201 ASN A N 1
ATOM 1601 C CA . ASN A 1 201 ? 18.613 7.709 -16.903 1.00 76.88 201 ASN A CA 1
ATOM 1602 C C . ASN A 1 201 ? 17.611 6.557 -16.762 1.00 76.88 201 ASN A C 1
ATOM 1604 O O . ASN A 1 201 ? 16.414 6.755 -16.969 1.00 76.88 201 ASN A O 1
ATOM 1608 N N . PRO A 1 202 ? 18.061 5.344 -16.440 1.00 77.94 202 PRO A N 1
ATOM 1609 C CA . PRO A 1 202 ? 17.164 4.223 -16.205 1.00 77.94 202 PRO A CA 1
ATOM 1610 C C . PRO A 1 202 ? 16.251 4.445 -14.991 1.00 77.94 202 PRO A C 1
ATOM 1612 O O . PRO A 1 202 ? 16.694 4.862 -13.924 1.00 77.94 202 PRO A O 1
ATOM 1615 N N . ILE A 1 203 ? 14.963 4.143 -15.166 1.00 78.56 203 ILE A N 1
ATOM 1616 C CA . ILE A 1 203 ? 14.013 3.970 -14.070 1.00 78.56 203 ILE A CA 1
ATOM 1617 C C . ILE A 1 203 ? 14.031 2.493 -13.700 1.00 78.56 203 ILE A C 1
ATOM 1619 O O . ILE A 1 203 ? 13.779 1.634 -14.549 1.00 78.56 203 ILE A O 1
ATOM 1623 N N . PHE A 1 204 ? 14.293 2.211 -12.429 1.00 70.62 204 PHE A N 1
ATOM 1624 C CA . PHE A 1 204 ? 14.424 0.851 -11.935 1.00 70.62 204 PHE A CA 1
ATOM 1625 C C . PHE A 1 204 ? 13.253 0.422 -11.072 1.00 70.62 204 PHE A C 1
ATOM 1627 O O . PHE A 1 204 ? 12.626 1.222 -10.370 1.00 70.62 204 PHE A O 1
ATOM 1634 N N . ASP A 1 205 ? 13.020 -0.883 -11.107 1.00 80.38 205 ASP A N 1
ATOM 1635 C CA . ASP A 1 205 ? 12.295 -1.577 -10.063 1.00 80.38 205 ASP A CA 1
ATOM 1636 C C . ASP A 1 205 ? 13.248 -1.791 -8.890 1.00 80.38 205 ASP A C 1
ATOM 1638 O O . ASP A 1 205 ? 14.350 -2.307 -9.070 1.00 80.38 205 ASP A O 1
ATOM 1642 N N . ILE A 1 206 ? 12.819 -1.415 -7.689 1.00 81.31 206 ILE A N 1
ATOM 1643 C CA . ILE A 1 206 ? 13.516 -1.805 -6.468 1.00 81.31 206 ILE A CA 1
ATOM 1644 C C . ILE A 1 206 ? 12.843 -3.094 -5.987 1.00 81.31 206 ILE A C 1
ATOM 1646 O O . ILE A 1 206 ? 11.620 -3.086 -5.762 1.00 81.31 206 ILE A O 1
ATOM 1650 N N . PRO A 1 207 ? 13.586 -4.211 -5.848 1.00 83.69 207 PRO A N 1
ATOM 1651 C CA . PRO A 1 207 ? 13.039 -5.434 -5.282 1.00 83.69 207 PRO A CA 1
ATOM 1652 C C . PRO A 1 207 ? 12.344 -5.128 -3.957 1.00 83.69 207 PRO A C 1
ATOM 1654 O O . PRO A 1 207 ? 12.858 -4.399 -3.112 1.00 83.69 207 PRO A O 1
ATOM 1657 N N . THR A 1 208 ? 11.116 -5.618 -3.800 1.00 90.50 208 THR A N 1
ATOM 1658 C CA . THR A 1 208 ? 10.264 -5.194 -2.680 1.00 90.50 208 THR A CA 1
ATOM 1659 C C . THR A 1 208 ? 10.879 -5.573 -1.331 1.00 90.50 208 THR A C 1
ATOM 1661 O O . THR A 1 208 ? 10.800 -4.803 -0.385 1.00 90.50 208 THR A O 1
ATOM 1664 N N . ASP A 1 209 ? 11.550 -6.714 -1.257 1.00 86.25 209 ASP A N 1
ATOM 1665 C CA . ASP A 1 209 ? 12.303 -7.211 -0.103 1.00 86.25 209 ASP A CA 1
ATOM 1666 C C . ASP A 1 209 ? 13.590 -6.426 0.209 1.00 86.25 209 ASP A C 1
ATOM 1668 O O . ASP A 1 209 ? 14.151 -6.589 1.290 1.00 86.25 209 ASP A O 1
ATOM 1672 N N . LYS A 1 210 ? 14.044 -5.565 -0.707 1.00 83.38 210 LYS A N 1
ATOM 1673 C CA . LYS A 1 210 ? 15.222 -4.697 -0.555 1.00 83.38 210 LYS A CA 1
ATOM 1674 C C . LYS A 1 210 ? 14.868 -3.247 -0.227 1.00 83.38 210 LYS A C 1
ATOM 1676 O O . LYS A 1 210 ? 15.748 -2.396 -0.197 1.00 83.38 210 LYS A O 1
ATOM 1681 N N . LEU A 1 211 ? 13.587 -2.933 -0.020 1.00 85.19 211 LEU A N 1
ATOM 1682 C CA . LEU A 1 211 ? 13.182 -1.563 0.275 1.00 85.19 211 LEU A CA 1
ATOM 1683 C C . LEU A 1 211 ? 13.660 -1.116 1.665 1.00 85.19 211 LEU A C 1
ATOM 1685 O O . LEU A 1 211 ? 13.445 -1.846 2.636 1.00 85.19 211 LEU A O 1
ATOM 1689 N N . PRO A 1 212 ? 14.179 0.118 1.791 1.00 80.75 212 PRO A N 1
ATOM 1690 C CA . PRO A 1 212 ? 14.450 0.733 3.078 1.00 80.75 212 PRO A CA 1
ATOM 1691 C C . PRO A 1 212 ? 13.094 0.978 3.740 1.00 80.75 212 PRO A C 1
ATOM 1693 O O . PRO A 1 212 ? 12.309 1.830 3.314 1.00 80.75 212 PRO A O 1
ATOM 1696 N N . LEU A 1 213 ? 12.761 0.215 4.780 1.00 87.44 213 LEU A N 1
ATOM 1697 C CA . LEU A 1 213 ? 11.498 0.385 5.517 1.00 87.44 213 LEU A CA 1
ATOM 1698 C C . LEU A 1 213 ? 11.566 1.548 6.515 1.00 87.44 213 LEU A C 1
ATOM 1700 O O . LEU A 1 213 ? 10.892 1.553 7.548 1.00 87.44 213 LEU A O 1
ATOM 1704 N N . SER A 1 214 ? 12.392 2.535 6.186 1.00 85.38 214 SER A N 1
ATOM 1705 C CA . SER A 1 214 ? 12.610 3.757 6.923 1.00 85.38 214 SER A CA 1
ATOM 1706 C C . SER A 1 214 ? 11.537 4.795 6.628 1.00 85.38 214 SER A C 1
ATOM 1708 O O . SER A 1 214 ? 10.805 4.763 5.631 1.00 85.38 214 SER A O 1
ATOM 1710 N N . TYR A 1 215 ? 11.445 5.763 7.532 1.00 87.31 215 TYR A N 1
ATOM 1711 C CA . TYR A 1 215 ? 10.567 6.898 7.342 1.00 87.31 215 TYR A CA 1
ATOM 1712 C C . TYR A 1 215 ? 11.205 7.956 6.439 1.00 87.31 215 TYR A C 1
ATOM 1714 O O . TYR A 1 215 ? 12.301 8.441 6.733 1.00 87.31 215 TYR A O 1
ATOM 1722 N N . SER A 1 216 ? 10.458 8.401 5.430 1.00 84.31 216 SER A N 1
ATOM 1723 C CA . SER A 1 216 ? 10.823 9.488 4.514 1.00 84.31 216 SER A CA 1
ATOM 1724 C C . SER A 1 216 ? 9.807 10.637 4.549 1.00 84.31 216 SER A C 1
ATOM 1726 O O . SER A 1 216 ? 8.619 10.441 4.813 1.00 84.31 216 SER A O 1
ATOM 1728 N N . GLY A 1 217 ? 10.281 11.863 4.317 1.00 71.94 217 GLY A N 1
ATOM 1729 C CA . GLY A 1 217 ? 9.453 13.003 3.899 1.00 71.94 217 GLY A CA 1
ATOM 1730 C C . GLY A 1 217 ? 9.467 13.100 2.366 1.00 71.94 217 GLY A C 1
ATOM 1731 O O . GLY A 1 217 ? 10.253 12.411 1.735 1.00 71.94 217 GLY A O 1
ATOM 1732 N N . ASN A 1 218 ? 8.658 13.957 1.741 1.00 72.69 218 ASN A N 1
ATOM 1733 C CA . ASN A 1 218 ? 8.659 14.204 0.276 1.00 72.69 218 ASN A CA 1
ATOM 1734 C C . ASN A 1 218 ? 7.890 13.203 -0.613 1.00 72.69 218 ASN A C 1
ATOM 1736 O O . ASN A 1 218 ? 8.248 12.971 -1.767 1.00 72.69 218 ASN A O 1
ATOM 1740 N N . PHE A 1 219 ? 6.766 12.666 -0.134 1.00 81.38 219 PHE A N 1
ATOM 1741 C CA . PHE A 1 219 ? 5.834 11.942 -1.009 1.00 81.38 219 PHE A CA 1
ATOM 1742 C C . PHE A 1 219 ? 5.095 12.906 -1.966 1.00 81.38 219 PHE A C 1
ATOM 1744 O O . PHE A 1 219 ? 4.637 13.959 -1.514 1.00 81.38 219 PHE A O 1
ATOM 1751 N N . PRO A 1 220 ? 4.890 12.564 -3.256 1.00 68.81 220 PRO A N 1
ATOM 1752 C CA . PRO A 1 220 ? 4.187 13.414 -4.222 1.00 68.81 220 PRO A CA 1
ATOM 1753 C C . PRO A 1 220 ? 2.667 13.334 -4.023 1.00 68.81 220 PRO A C 1
ATOM 1755 O O . PRO A 1 220 ? 1.921 12.728 -4.797 1.00 68.81 220 PRO A O 1
ATOM 1758 N N . VAL A 1 221 ? 2.201 13.923 -2.927 1.00 67.38 221 VAL A N 1
ATOM 1759 C CA . VAL A 1 221 ? 0.799 13.928 -2.519 1.00 67.38 221 VAL A CA 1
ATOM 1760 C C . VAL A 1 221 ? 0.150 15.254 -2.891 1.00 67.38 221 VAL A C 1
ATOM 1762 O O . VAL A 1 221 ? 0.567 16.316 -2.440 1.00 67.38 221 VAL A O 1
ATOM 1765 N N . ASN A 1 222 ? -0.951 15.177 -3.635 1.00 58.66 222 ASN A N 1
ATOM 1766 C CA . ASN A 1 222 ? -1.826 16.320 -3.873 1.00 58.66 222 ASN A CA 1
ATOM 1767 C C . ASN A 1 222 ? -2.921 16.382 -2.785 1.00 58.66 222 ASN A C 1
ATOM 1769 O O . ASN A 1 222 ? -3.405 15.343 -2.330 1.00 58.66 222 ASN A O 1
ATOM 1773 N N . TYR A 1 223 ? -3.335 17.594 -2.395 1.00 60.72 223 TYR A N 1
ATOM 1774 C CA . TYR A 1 223 ? -4.384 17.941 -1.405 1.00 60.72 223 TYR A CA 1
ATOM 1775 C C . TYR A 1 223 ? -4.041 17.833 0.089 1.00 60.72 223 TYR A C 1
ATOM 1777 O O . TYR A 1 223 ? -4.600 18.597 0.873 1.00 60.72 223 TYR A O 1
ATO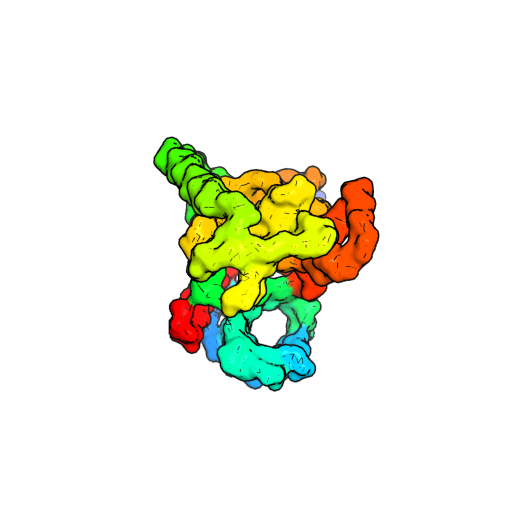M 1785 N N . TYR A 1 224 ? -3.140 16.940 0.497 1.00 68.50 224 TYR A N 1
ATOM 1786 C CA . TYR A 1 224 ? -2.697 16.820 1.891 1.00 68.50 224 TYR A CA 1
ATOM 1787 C C . TYR A 1 224 ? -1.186 16.943 1.984 1.00 68.50 224 TYR A C 1
ATOM 1789 O O . TYR A 1 224 ? -0.480 16.514 1.077 1.00 68.50 224 TYR A O 1
ATOM 1797 N N . MET A 1 225 ? -0.696 17.494 3.091 1.00 78.88 225 MET A N 1
ATOM 1798 C CA . MET A 1 225 ? 0.740 17.606 3.306 1.00 78.88 225 MET A CA 1
ATOM 1799 C C . MET A 1 225 ? 1.246 16.304 3.942 1.00 78.88 225 MET A C 1
ATOM 1801 O O . MET A 1 225 ? 0.763 15.931 5.019 1.00 78.88 225 MET A O 1
ATOM 1805 N N . PRO A 1 226 ? 2.169 15.574 3.292 1.00 83.00 226 PRO A N 1
ATOM 1806 C CA . PRO A 1 226 ? 2.800 14.419 3.907 1.00 83.00 226 PRO A CA 1
ATOM 1807 C C . PRO A 1 226 ? 3.688 14.895 5.052 1.00 83.00 226 PRO A C 1
ATOM 1809 O O . PRO A 1 226 ? 4.554 15.745 4.857 1.00 83.00 226 PRO A O 1
ATOM 1812 N N . ALA A 1 227 ? 3.465 14.360 6.251 1.00 84.50 227 ALA A N 1
ATOM 1813 C CA . ALA A 1 227 ? 4.418 14.527 7.339 1.00 84.50 227 ALA A CA 1
ATOM 1814 C C . ALA A 1 227 ? 5.583 13.568 7.116 1.00 84.50 227 ALA A C 1
ATOM 1816 O O . ALA A 1 227 ? 6.728 13.987 6.984 1.00 84.50 227 ALA A O 1
ATOM 1817 N N . ILE A 1 228 ? 5.268 12.274 7.072 1.00 89.56 228 ILE A N 1
ATOM 1818 C CA . ILE A 1 228 ? 6.257 11.217 6.938 1.00 89.56 228 ILE A CA 1
ATOM 1819 C C . ILE A 1 228 ? 5.574 9.907 6.538 1.00 89.56 228 ILE A C 1
ATOM 1821 O O . ILE A 1 228 ? 4.382 9.727 6.797 1.00 89.56 228 ILE A O 1
ATOM 1825 N N . GLY A 1 229 ? 6.296 8.981 5.922 1.00 90.50 229 GLY A N 1
ATOM 1826 C CA . GLY A 1 229 ? 5.737 7.692 5.523 1.00 90.50 229 GLY A CA 1
ATOM 1827 C C . GLY A 1 229 ? 6.792 6.659 5.173 1.00 90.50 229 GLY A C 1
ATOM 1828 O O . GLY A 1 229 ? 7.981 6.956 5.195 1.00 90.50 229 GLY A O 1
ATOM 1829 N N . ILE A 1 230 ? 6.330 5.454 4.855 1.00 92.38 230 ILE A N 1
ATOM 1830 C CA . ILE A 1 230 ? 7.163 4.302 4.502 1.00 92.38 230 ILE A CA 1
ATOM 1831 C C . ILE A 1 230 ? 6.691 3.775 3.148 1.00 92.38 230 ILE A C 1
ATOM 1833 O O . ILE A 1 230 ? 5.495 3.528 2.947 1.00 92.38 230 ILE A O 1
ATOM 1837 N N . THR A 1 231 ? 7.624 3.601 2.214 1.00 92.69 231 THR A N 1
ATOM 1838 C CA . THR A 1 231 ? 7.343 2.923 0.946 1.00 92.69 231 THR A CA 1
ATOM 1839 C C . THR A 1 231 ? 7.330 1.416 1.169 1.00 92.69 231 THR A C 1
ATOM 1841 O O . THR A 1 231 ? 8.267 0.863 1.726 1.00 92.69 231 THR A O 1
ATOM 1844 N N . ILE A 1 232 ? 6.271 0.745 0.713 1.00 94.81 232 ILE A N 1
ATOM 1845 C CA . ILE A 1 232 ? 6.108 -0.710 0.875 1.00 94.81 232 ILE A CA 1
ATOM 1846 C C . ILE A 1 232 ? 6.277 -1.481 -0.438 1.00 94.81 232 ILE A C 1
ATOM 1848 O O . ILE A 1 232 ? 6.439 -2.697 -0.404 1.00 94.81 232 ILE A O 1
ATOM 1852 N N . LYS A 1 233 ? 6.240 -0.783 -1.583 1.00 94.00 233 LYS A N 1
ATOM 1853 C CA . LYS A 1 233 ? 6.521 -1.322 -2.922 1.00 94.00 233 LYS A CA 1
ATOM 1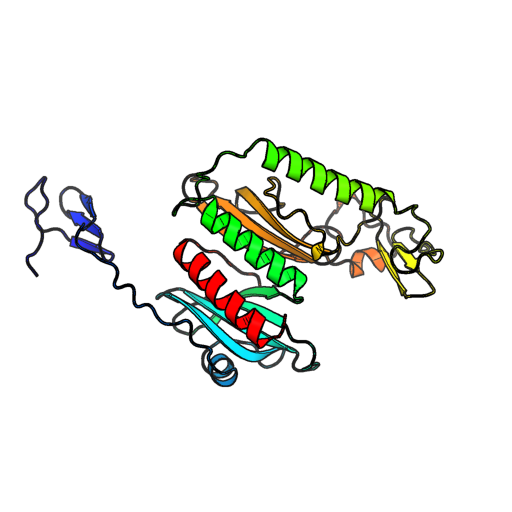854 C C . LYS A 1 233 ? 6.924 -0.197 -3.865 1.00 94.00 233 LYS A C 1
ATOM 1856 O O . LYS A 1 233 ? 6.148 0.745 -3.999 1.00 94.00 233 LYS A O 1
ATOM 1861 N N . TRP A 1 234 ? 8.057 -0.317 -4.551 1.00 89.62 234 TRP A N 1
ATOM 1862 C CA . TRP A 1 234 ? 8.521 0.657 -5.541 1.00 89.62 234 TRP A CA 1
ATOM 1863 C C . TRP A 1 234 ? 8.959 -0.062 -6.813 1.00 89.62 234 TRP A C 1
ATOM 1865 O O . TRP A 1 234 ? 10.113 -0.448 -6.964 1.00 89.62 234 TRP A O 1
ATOM 1875 N N . ILE A 1 235 ? 8.026 -0.225 -7.745 1.00 88.56 235 ILE A N 1
ATOM 1876 C CA . ILE A 1 235 ? 8.345 -0.650 -9.107 1.00 88.56 235 ILE A CA 1
ATOM 1877 C C . ILE A 1 235 ? 7.963 0.464 -10.074 1.00 88.56 235 ILE A C 1
ATOM 1879 O O . ILE A 1 235 ? 7.072 1.264 -9.802 1.00 88.56 235 ILE A O 1
ATOM 1883 N N . MET A 1 236 ? 8.608 0.521 -11.225 1.00 85.12 236 MET A N 1
ATOM 1884 C CA . MET A 1 236 ? 8.474 1.552 -12.245 1.00 85.12 236 MET A CA 1
ATOM 1885 C C . MET A 1 236 ? 7.014 1.866 -12.611 1.00 85.12 236 MET A C 1
ATOM 1887 O O . MET A 1 236 ? 6.665 3.028 -12.822 1.00 85.12 236 MET A O 1
ATOM 1891 N N . GLY A 1 237 ? 6.152 0.845 -12.673 1.00 85.75 237 GLY A N 1
ATOM 1892 C CA . GLY A 1 237 ? 4.729 0.983 -13.002 1.00 85.75 237 GLY A CA 1
ATOM 1893 C C . GLY A 1 237 ? 3.787 1.155 -11.803 1.00 85.75 237 GLY A C 1
ATOM 1894 O O . GLY A 1 237 ? 2.631 1.544 -11.988 1.00 85.75 237 GLY A O 1
ATOM 1895 N N . GLU A 1 238 ? 4.241 0.877 -10.581 1.00 89.50 238 GLU A N 1
ATOM 1896 C CA . GLU A 1 238 ? 3.405 0.837 -9.378 1.00 89.50 238 GLU A CA 1
ATOM 1897 C C . GLU A 1 238 ? 4.202 1.213 -8.125 1.00 89.50 238 GLU A C 1
ATOM 1899 O O . GLU A 1 238 ? 5.164 0.546 -7.751 1.00 89.50 238 GLU A O 1
ATOM 1904 N N . TRP A 1 239 ? 3.722 2.231 -7.415 1.00 90.56 239 TRP A N 1
ATOM 1905 C CA . TRP A 1 239 ? 4.274 2.646 -6.130 1.00 90.56 239 TRP A CA 1
ATOM 1906 C C . TRP A 1 239 ? 3.193 2.593 -5.059 1.00 90.56 239 TRP A C 1
ATOM 1908 O O . TRP A 1 239 ? 2.075 3.080 -5.255 1.00 90.56 239 TRP A O 1
ATOM 1918 N N . LYS A 1 240 ? 3.520 1.998 -3.912 1.00 93.31 240 LYS A N 1
ATOM 1919 C CA . LYS A 1 240 ? 2.665 1.984 -2.728 1.00 93.31 240 LYS A CA 1
ATOM 1920 C C . LYS A 1 240 ? 3.425 2.454 -1.507 1.00 93.31 240 LYS A C 1
ATOM 1922 O O . LYS A 1 240 ? 4.560 2.044 -1.268 1.00 93.31 240 LYS A O 1
ATOM 1927 N N . ALA A 1 241 ? 2.755 3.266 -0.706 1.00 92.81 241 ALA A N 1
ATOM 1928 C CA . ALA A 1 241 ? 3.302 3.780 0.536 1.00 92.81 241 ALA A CA 1
ATOM 1929 C C . ALA A 1 241 ? 2.209 3.945 1.585 1.00 92.81 241 ALA A C 1
ATOM 1931 O O . ALA A 1 241 ? 1.032 4.119 1.261 1.00 92.81 241 ALA A O 1
ATOM 1932 N N . ILE A 1 242 ? 2.610 3.941 2.848 1.00 93.38 242 ILE A N 1
ATOM 1933 C CA . ILE A 1 242 ? 1.744 4.290 3.968 1.00 93.38 242 ILE A CA 1
ATOM 1934 C C . ILE A 1 242 ? 2.302 5.562 4.581 1.00 93.38 242 ILE A C 1
ATOM 1936 O O . ILE A 1 242 ? 3.468 5.618 4.961 1.00 93.38 242 ILE A O 1
ATOM 1940 N N . VAL A 1 243 ? 1.483 6.604 4.628 1.00 92.06 243 VAL A N 1
ATOM 1941 C CA . VAL A 1 243 ? 1.948 7.958 4.913 1.00 92.06 243 VAL A CA 1
ATOM 1942 C C . VAL A 1 243 ? 1.041 8.589 5.952 1.00 92.06 243 VAL A C 1
ATOM 1944 O O . VAL A 1 243 ? -0.183 8.579 5.817 1.00 92.06 243 VAL A O 1
ATOM 1947 N N . ILE A 1 244 ? 1.647 9.166 6.980 1.00 91.94 244 ILE A N 1
ATOM 1948 C CA . ILE A 1 244 ? 0.968 10.053 7.913 1.00 91.94 244 ILE A CA 1
ATOM 1949 C C . ILE A 1 244 ? 0.862 11.413 7.240 1.00 91.94 244 ILE A C 1
ATOM 1951 O O . ILE A 1 244 ? 1.858 12.026 6.846 1.00 91.94 244 ILE A O 1
ATOM 1955 N N . ILE A 1 245 ? -0.370 11.879 7.096 1.00 90.56 245 ILE A N 1
ATOM 1956 C CA . ILE A 1 245 ? -0.686 13.162 6.481 1.00 90.56 245 ILE A CA 1
ATOM 1957 C C . ILE A 1 245 ? -1.431 14.043 7.473 1.00 90.56 245 ILE A C 1
ATOM 1959 O O . ILE A 1 245 ? -2.037 13.546 8.423 1.00 90.56 245 ILE A O 1
ATOM 1963 N N . TYR A 1 246 ? -1.410 15.349 7.231 1.00 87.25 246 TYR A N 1
ATOM 1964 C CA . TYR A 1 246 ? -2.180 16.316 8.005 1.00 87.25 246 TYR A CA 1
ATOM 1965 C C . TYR A 1 246 ? -3.022 17.226 7.117 1.00 87.25 246 TYR A C 1
ATOM 1967 O O . TYR A 1 246 ? -2.750 17.404 5.923 1.00 87.25 246 TYR A O 1
ATOM 1975 N N . ALA A 1 247 ? -4.084 17.783 7.703 1.00 83.56 247 ALA A N 1
ATOM 1976 C CA . ALA A 1 247 ? -4.888 18.802 7.042 1.00 83.56 247 ALA A CA 1
ATOM 1977 C C . ALA A 1 247 ? -4.059 20.080 6.883 1.00 83.56 247 ALA A C 1
ATOM 1979 O O . ALA A 1 247 ? -3.455 20.546 7.846 1.00 83.56 247 ALA A O 1
ATOM 1980 N N . LYS A 1 248 ? -4.058 20.674 5.685 1.00 82.31 248 LYS A N 1
ATOM 1981 C CA . LYS A 1 248 ? -3.290 21.899 5.415 1.00 82.31 248 LYS A CA 1
ATOM 1982 C C . LYS A 1 248 ? -3.707 23.042 6.347 1.00 82.31 248 LYS A C 1
ATOM 1984 O O . LYS A 1 248 ? -2.874 23.837 6.759 1.00 82.31 248 LYS A O 1
ATOM 1989 N N . GLU A 1 249 ? -4.988 23.091 6.693 1.00 85.44 249 GLU A N 1
ATOM 1990 C CA . GLU A 1 249 ? -5.593 24.106 7.552 1.00 85.44 249 GLU A CA 1
ATOM 1991 C C . GLU A 1 249 ? -5.398 23.816 9.048 1.00 85.44 249 GLU A C 1
ATOM 1993 O O . GLU A 1 249 ? -5.598 24.702 9.874 1.00 85.44 249 GLU A O 1
ATOM 1998 N N . ASN A 1 250 ? -5.047 22.577 9.415 1.00 82.88 250 ASN A N 1
ATOM 1999 C CA . ASN A 1 250 ? -4.822 22.176 10.801 1.00 82.88 250 ASN A CA 1
ATOM 2000 C C . ASN A 1 250 ? -3.795 21.024 10.888 1.00 82.88 250 ASN A C 1
ATOM 2002 O O . ASN A 1 250 ? -4.184 19.852 10.798 1.00 82.88 250 ASN A O 1
ATOM 2006 N N . PRO A 1 251 ? -2.504 21.342 11.104 1.00 83.06 251 PRO A N 1
ATOM 2007 C CA . PRO A 1 251 ? -1.423 20.357 11.214 1.00 83.06 251 PRO A CA 1
ATOM 2008 C C . PRO A 1 251 ? -1.520 19.382 12.396 1.00 83.06 251 PRO A C 1
ATOM 2010 O O . PRO A 1 251 ? -0.900 18.314 12.356 1.00 83.06 251 PRO A O 1
ATOM 2013 N N . ASP A 1 252 ? -2.307 19.712 13.424 1.00 84.56 252 ASP A N 1
ATOM 2014 C CA . ASP A 1 252 ? -2.549 18.827 14.571 1.00 84.56 252 ASP A CA 1
ATOM 2015 C C . ASP A 1 252 ? -3.545 17.718 14.222 1.00 84.56 252 ASP A C 1
ATOM 2017 O O . ASP A 1 252 ? -3.592 16.667 14.859 1.00 84.56 252 ASP A O 1
ATOM 2021 N N . LYS A 1 253 ? -4.344 17.921 13.169 1.00 87.62 253 LYS A N 1
ATOM 2022 C CA . LYS A 1 253 ? -5.240 16.896 12.652 1.00 87.62 253 LYS A CA 1
ATOM 2023 C C . LYS A 1 253 ? -4.479 16.003 11.682 1.00 87.62 253 LYS A C 1
ATOM 2025 O O . LYS A 1 253 ? -4.406 16.291 10.485 1.00 87.62 253 LYS A O 1
ATOM 2030 N N . ARG A 1 254 ? -3.968 14.893 12.207 1.00 90.69 254 ARG A N 1
ATOM 2031 C CA . ARG A 1 254 ? -3.212 13.887 11.459 1.00 90.69 254 ARG A CA 1
ATOM 2032 C C . ARG A 1 254 ? -3.989 12.592 11.314 1.00 90.69 254 ARG A C 1
ATOM 2034 O O . ARG A 1 254 ? -4.875 12.290 12.111 1.00 90.69 254 ARG A O 1
ATOM 2041 N N . TRP A 1 255 ? -3.678 11.841 10.270 1.00 91.94 255 TRP A N 1
ATOM 2042 C CA . TRP A 1 255 ? -4.200 10.494 10.074 1.00 91.94 255 TRP A CA 1
ATOM 2043 C C . TRP A 1 255 ? -3.301 9.708 9.127 1.00 91.94 255 TRP A C 1
ATOM 2045 O O . TRP A 1 255 ? -2.533 10.272 8.342 1.00 91.94 255 TRP A O 1
ATOM 2055 N N . LEU A 1 256 ? -3.422 8.388 9.185 1.00 93.12 256 LEU A N 1
ATOM 2056 C CA . LEU A 1 256 ? -2.712 7.483 8.302 1.00 93.12 256 LEU A CA 1
ATOM 2057 C C . LEU A 1 256 ? -3.443 7.371 6.966 1.00 93.12 256 LEU A C 1
ATOM 2059 O O . LEU A 1 256 ? -4.673 7.283 6.918 1.00 93.12 256 LEU A O 1
ATOM 2063 N N . ARG A 1 257 ? -2.696 7.332 5.868 1.00 90.75 257 ARG A N 1
ATOM 2064 C CA . ARG A 1 257 ? -3.235 7.120 4.530 1.00 90.75 257 ARG A CA 1
ATOM 2065 C C . ARG A 1 257 ? -2.426 6.088 3.768 1.00 90.75 257 ARG A C 1
ATOM 2067 O O . ARG A 1 257 ? -1.202 6.129 3.752 1.00 90.75 257 ARG A O 1
ATOM 2074 N N . PHE A 1 258 ? -3.140 5.204 3.087 1.00 92.00 258 PHE A N 1
ATOM 2075 C CA . PHE A 1 258 ? -2.549 4.184 2.236 1.00 92.00 258 PHE A CA 1
ATOM 2076 C C . PHE A 1 258 ? -2.587 4.662 0.791 1.00 92.00 258 PHE A C 1
ATOM 2078 O O . PHE A 1 258 ? -3.660 4.841 0.212 1.00 92.00 258 PHE A O 1
ATOM 2085 N N . TYR A 1 259 ? -1.425 4.885 0.206 1.00 88.62 259 TYR A N 1
ATOM 2086 C CA . TYR A 1 259 ? -1.315 5.329 -1.165 1.00 88.62 259 TYR A CA 1
ATOM 2087 C C . TYR A 1 259 ? -0.988 4.191 -2.108 1.00 88.62 259 TYR A C 1
ATOM 2089 O O . TYR A 1 259 ? -0.175 3.318 -1.816 1.00 88.62 259 TYR A O 1
ATOM 2097 N N . TRP A 1 260 ? -1.614 4.270 -3.275 1.00 89.69 260 TRP A N 1
ATOM 2098 C CA . TRP A 1 260 ? -1.391 3.357 -4.372 1.00 89.69 260 TRP A CA 1
ATOM 2099 C C . TRP A 1 260 ? -1.424 4.130 -5.684 1.00 89.69 260 TRP A C 1
ATOM 2101 O O . TRP A 1 260 ? -2.486 4.541 -6.167 1.00 89.69 260 TRP A O 1
ATOM 2111 N N . TRP A 1 261 ? -0.238 4.349 -6.235 1.00 87.50 261 TRP A N 1
ATOM 2112 C CA . TRP A 1 261 ? -0.030 5.054 -7.485 1.00 87.5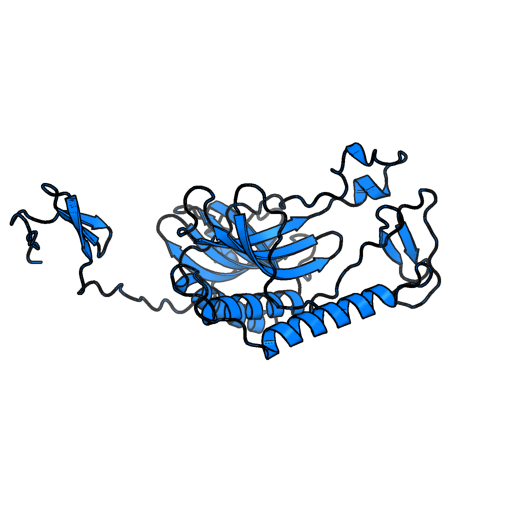0 261 TRP A CA 1
ATOM 2113 C C . TRP A 1 261 ? 0.365 4.102 -8.600 1.00 87.50 261 TRP A C 1
ATOM 2115 O O . TRP A 1 261 ? 0.964 3.049 -8.381 1.00 87.50 261 TRP A O 1
ATOM 2125 N N . THR A 1 262 ? 0.031 4.511 -9.815 1.00 86.88 262 THR A N 1
ATOM 2126 C CA . THR A 1 262 ? 0.397 3.823 -11.047 1.00 86.88 262 THR A CA 1
ATOM 2127 C C . THR A 1 262 ? 0.964 4.816 -12.049 1.00 86.88 262 THR A C 1
ATOM 2129 O O . THR A 1 262 ? 0.535 5.975 -12.096 1.00 86.88 262 THR A O 1
ATOM 2132 N N . ARG A 1 263 ? 1.894 4.341 -12.873 1.00 83.12 263 ARG A N 1
ATOM 2133 C CA . ARG A 1 263 ? 2.434 5.056 -14.035 1.00 83.12 263 ARG A CA 1
ATOM 2134 C C . ARG A 1 263 ? 1.998 4.347 -15.310 1.00 83.12 263 ARG A C 1
ATOM 2136 O O . ARG A 1 263 ? 2.079 3.124 -15.398 1.00 83.12 263 ARG A O 1
ATOM 2143 N N . ASN A 1 264 ? 1.541 5.109 -16.303 1.00 79.75 264 ASN A N 1
ATOM 2144 C CA . ASN A 1 264 ? 1.206 4.558 -17.614 1.00 79.75 264 ASN A CA 1
ATOM 2145 C C . ASN A 1 264 ? 2.429 4.598 -18.539 1.00 79.75 264 ASN A C 1
ATOM 2147 O O . ASN A 1 264 ? 2.611 5.523 -19.326 1.00 79.75 264 ASN A O 1
ATOM 2151 N N . LEU A 1 265 ? 3.253 3.556 -18.467 1.00 80.00 265 LEU A N 1
ATOM 2152 C CA . LEU A 1 265 ? 4.462 3.452 -19.288 1.00 80.00 265 LEU A CA 1
ATOM 2153 C C . LEU A 1 265 ? 4.154 3.167 -20.764 1.00 80.00 265 LEU A C 1
ATOM 2155 O O . LEU A 1 265 ? 4.983 3.449 -21.627 1.00 80.00 265 LEU A O 1
ATOM 2159 N N . GLN A 1 266 ? 2.966 2.636 -21.076 1.00 79.19 266 GLN A N 1
ATOM 2160 C CA . GLN A 1 266 ? 2.602 2.252 -22.440 1.00 79.19 266 GLN A CA 1
ATOM 2161 C C . GLN A 1 266 ? 2.585 3.464 -23.373 1.00 79.19 266 GLN A C 1
ATOM 2163 O O . GLN A 1 266 ? 3.138 3.402 -24.471 1.00 79.19 266 GLN A O 1
ATOM 2168 N N . GLU A 1 267 ? 1.990 4.577 -22.942 1.00 75.19 267 GLU A N 1
ATOM 2169 C CA . GLU A 1 267 ? 1.972 5.823 -23.719 1.00 75.19 267 GLU A CA 1
ATOM 2170 C C . GLU A 1 267 ? 3.390 6.353 -23.958 1.00 75.19 267 GLU A C 1
ATOM 2172 O O . GLU A 1 267 ? 3.731 6.751 -25.073 1.00 75.19 267 GLU A O 1
ATOM 2177 N N . TYR A 1 268 ? 4.248 6.290 -22.936 1.00 78.12 268 TYR A N 1
ATOM 2178 C CA . TYR A 1 268 ? 5.635 6.732 -23.039 1.00 78.12 268 TYR A CA 1
ATOM 2179 C C . TYR A 1 268 ? 6.429 5.901 -24.059 1.00 78.12 268 TYR A C 1
ATOM 2181 O O . TYR A 1 268 ? 7.051 6.459 -24.972 1.00 78.12 268 TYR A O 1
ATOM 2189 N N . ILE A 1 269 ? 6.353 4.572 -23.933 1.00 78.00 269 ILE A N 1
ATOM 2190 C CA . ILE A 1 269 ? 7.087 3.594 -24.745 1.00 78.00 269 ILE A CA 1
ATOM 2191 C C . ILE A 1 269 ? 6.612 3.603 -26.204 1.00 78.00 269 ILE A C 1
ATOM 2193 O O . ILE A 1 269 ? 7.442 3.599 -27.118 1.00 78.00 269 ILE A O 1
ATOM 2197 N N . SER A 1 270 ? 5.293 3.616 -26.428 1.00 76.81 270 SER A N 1
ATOM 2198 C CA . SER A 1 270 ? 4.684 3.484 -27.762 1.00 76.81 270 SER A CA 1
ATOM 2199 C C . SER A 1 270 ? 4.611 4.792 -28.556 1.00 76.81 270 SER A C 1
ATOM 2201 O O . SER A 1 270 ? 4.470 4.755 -29.781 1.00 76.81 270 SER A O 1
ATOM 2203 N N . SER A 1 271 ? 4.741 5.951 -27.900 1.00 70.38 271 SER A N 1
ATOM 2204 C CA . SER A 1 271 ? 4.686 7.241 -28.588 1.00 70.38 271 SER A CA 1
ATOM 2205 C C . SER A 1 271 ? 5.866 7.430 -29.550 1.00 70.38 271 SER A C 1
ATOM 2207 O O . SER A 1 271 ? 7.040 7.357 -29.156 1.00 70.38 271 SER A O 1
ATOM 2209 N N . LYS A 1 272 ? 5.530 7.712 -30.821 1.00 62.00 272 LYS A N 1
ATOM 2210 C CA . LYS A 1 272 ? 6.470 8.051 -31.906 1.00 62.00 272 LYS A CA 1
ATOM 2211 C C . LYS A 1 272 ? 7.117 9.424 -31.724 1.00 62.00 272 LYS A C 1
ATOM 2213 O O . LYS A 1 272 ? 8.208 9.650 -32.236 1.00 62.00 272 LYS A O 1
ATOM 2218 N N . TYR A 1 273 ? 6.463 10.321 -30.995 1.00 57.50 273 TYR A N 1
ATOM 2219 C CA . TYR A 1 273 ? 6.995 11.639 -30.682 1.00 57.50 273 TYR A CA 1
ATOM 2220 C C . TYR A 1 273 ? 7.852 11.544 -29.411 1.00 57.50 273 TYR A C 1
AT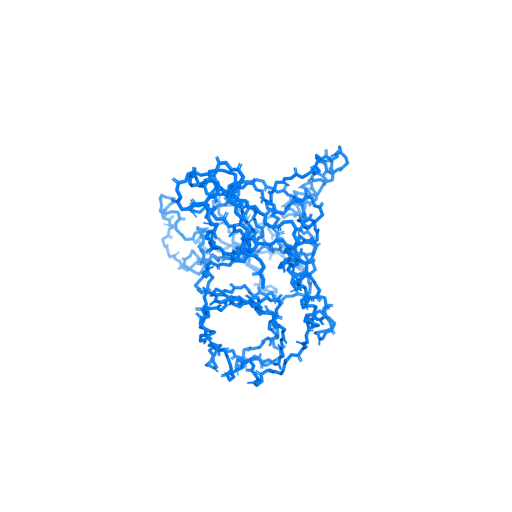OM 2222 O O . TYR A 1 273 ? 7.556 10.764 -28.492 1.00 57.50 273 TYR A O 1
ATOM 2230 N N . ARG A 1 274 ? 8.934 12.333 -29.328 1.00 52.53 274 ARG A N 1
ATOM 2231 C CA . ARG A 1 274 ? 9.485 12.694 -28.013 1.00 52.53 274 ARG A CA 1
ATOM 2232 C C . ARG A 1 274 ? 8.308 13.321 -27.276 1.00 52.53 274 ARG A C 1
ATOM 2234 O O . ARG A 1 274 ? 7.760 14.303 -27.765 1.00 52.53 274 ARG A O 1
ATOM 2241 N N . ALA A 1 275 ? 7.843 12.678 -26.204 1.00 49.50 275 ALA A N 1
ATOM 2242 C CA . ALA A 1 275 ? 6.864 13.316 -25.343 1.00 49.50 275 ALA A CA 1
ATOM 2243 C C . ALA A 1 275 ? 7.501 14.644 -24.957 1.00 49.50 275 ALA A C 1
ATOM 2245 O O . ALA A 1 275 ? 8.652 14.645 -24.518 1.00 49.50 275 ALA A O 1
ATOM 2246 N N . ASP A 1 276 ? 6.826 15.743 -25.269 1.00 43.66 276 ASP A N 1
ATOM 2247 C CA . ASP A 1 276 ? 7.357 17.056 -24.977 1.00 43.66 276 ASP A CA 1
ATOM 2248 C C . ASP A 1 276 ? 7.618 17.077 -23.472 1.00 43.66 276 ASP A C 1
ATOM 2250 O O . ASP A 1 276 ? 6.694 16.859 -22.680 1.00 43.66 276 ASP A O 1
ATOM 2254 N N . VAL A 1 277 ? 8.887 17.206 -23.083 1.00 47.12 277 VAL A N 1
ATOM 2255 C CA . VAL A 1 277 ? 9.337 17.131 -21.682 1.00 47.12 277 VAL A CA 1
ATOM 2256 C C . VAL A 1 277 ? 8.615 18.206 -20.849 1.00 47.12 277 VAL A C 1
ATOM 2258 O O . VAL A 1 277 ? 8.411 18.044 -19.650 1.00 47.12 277 VAL A O 1
ATOM 2261 N N . SER A 1 278 ? 8.084 19.236 -21.521 1.00 42.44 278 SER A N 1
ATOM 2262 C CA . SER A 1 278 ? 7.184 20.265 -20.993 1.00 42.44 278 SER A CA 1
ATOM 2263 C C . SER A 1 278 ? 5.832 19.745 -20.469 1.00 42.44 278 SER A C 1
ATOM 2265 O O . SER A 1 278 ? 5.221 20.389 -19.618 1.00 42.44 278 SER A O 1
ATOM 2267 N N . THR A 1 279 ? 5.337 18.593 -20.943 1.00 48.41 279 THR A N 1
ATOM 2268 C CA . THR A 1 279 ? 3.991 18.097 -20.601 1.00 48.41 279 THR A CA 1
ATOM 2269 C C . THR A 1 279 ? 3.947 17.077 -19.467 1.00 48.41 279 THR A C 1
ATOM 2271 O O . THR A 1 279 ? 2.841 16.825 -18.995 1.00 48.41 279 THR A O 1
ATOM 2274 N N . ALA A 1 280 ? 5.088 16.530 -19.011 1.00 53.97 280 ALA A N 1
ATOM 2275 C CA . ALA A 1 280 ? 5.328 15.728 -17.785 1.00 53.97 280 ALA A CA 1
ATOM 2276 C C . ALA A 1 280 ? 4.326 14.603 -17.400 1.00 53.97 280 ALA A C 1
ATOM 2278 O O . ALA A 1 280 ? 4.510 13.913 -16.401 1.00 53.97 280 ALA A O 1
ATOM 2279 N N . LYS A 1 281 ? 3.256 14.367 -18.166 1.00 61.56 281 LYS A N 1
ATOM 2280 C CA . LYS A 1 281 ? 2.116 13.532 -17.760 1.00 61.56 281 LYS A CA 1
ATOM 2281 C C . LYS A 1 281 ? 2.368 12.040 -17.935 1.00 61.56 281 LYS A C 1
ATOM 2283 O O . LYS A 1 281 ? 1.822 11.258 -17.167 1.00 61.56 281 LYS A O 1
ATOM 2288 N N . ALA A 1 282 ? 3.186 11.644 -18.911 1.00 62.31 282 ALA A N 1
ATOM 2289 C CA . ALA A 1 282 ? 3.388 10.232 -19.250 1.00 62.31 282 ALA A CA 1
ATOM 2290 C C . ALA A 1 282 ? 4.164 9.449 -18.170 1.00 62.31 282 ALA A C 1
ATOM 2292 O O . ALA A 1 282 ? 3.938 8.255 -18.001 1.00 62.31 282 ALA A O 1
ATOM 2293 N N . LEU A 1 283 ? 5.040 10.122 -17.412 1.00 73.25 283 LEU A N 1
ATOM 2294 C CA . LEU A 1 283 ? 5.806 9.536 -16.299 1.00 73.25 283 LEU A CA 1
ATOM 2295 C C . LEU A 1 283 ? 5.321 10.013 -14.918 1.00 73.25 283 LEU A C 1
ATOM 2297 O O . LEU A 1 283 ? 5.840 9.588 -13.882 1.00 73.25 283 LEU A O 1
ATOM 2301 N N . ALA A 1 284 ? 4.285 10.855 -14.876 1.00 77.56 284 ALA A N 1
ATOM 2302 C CA . ALA A 1 284 ? 3.694 11.299 -13.624 1.00 77.56 284 ALA A CA 1
ATOM 2303 C C . ALA A 1 284 ? 3.042 10.127 -12.879 1.00 77.56 284 ALA A C 1
ATOM 2305 O O . ALA A 1 284 ? 2.311 9.310 -13.448 1.00 77.56 284 ALA A O 1
ATOM 2306 N N . TRP A 1 285 ? 3.264 10.077 -11.567 1.00 81.62 285 TRP A N 1
ATOM 2307 C CA . TRP A 1 285 ? 2.498 9.197 -10.697 1.00 81.62 285 TRP A CA 1
ATOM 2308 C C . TRP A 1 285 ? 1.048 9.663 -10.634 1.00 81.62 285 TRP A C 1
ATOM 2310 O O . TRP A 1 285 ? 0.755 10.820 -10.335 1.00 81.62 285 TRP A O 1
ATOM 2320 N N . THR A 1 286 ? 0.124 8.738 -10.876 1.00 80.94 286 THR A N 1
ATOM 2321 C CA . THR A 1 286 ? -1.312 9.001 -10.767 1.00 80.94 286 THR A CA 1
ATOM 2322 C C . THR A 1 286 ? -1.930 8.060 -9.750 1.00 80.94 286 THR A C 1
ATOM 2324 O O . THR A 1 286 ? -1.551 6.893 -9.659 1.00 80.94 286 THR A O 1
ATOM 2327 N N . ALA A 1 287 ? -2.862 8.563 -8.939 1.00 77.38 287 ALA A N 1
ATOM 2328 C CA . ALA A 1 287 ? -3.584 7.717 -7.995 1.00 77.38 287 ALA A CA 1
ATOM 2329 C C . ALA A 1 287 ? -4.381 6.654 -8.765 1.00 77.38 287 ALA A C 1
ATOM 2331 O O . ALA A 1 287 ? -5.078 6.971 -9.735 1.00 77.38 287 ALA A O 1
ATOM 2332 N N . ARG A 1 288 ? -4.297 5.392 -8.337 1.00 76.44 288 ARG A N 1
ATOM 2333 C CA . ARG A 1 288 ? -4.968 4.297 -9.039 1.00 76.44 288 ARG A CA 1
ATOM 2334 C C . ARG A 1 288 ? -6.491 4.452 -8.967 1.00 76.44 288 ARG A C 1
ATOM 2336 O O . ARG A 1 288 ? -7.056 4.759 -7.915 1.00 76.44 288 ARG A O 1
ATOM 2343 N N . ARG A 1 289 ? -7.191 4.181 -10.077 1.00 57.91 289 ARG A N 1
ATOM 2344 C CA . ARG A 1 289 ? -8.667 4.151 -10.095 1.00 57.91 289 ARG A CA 1
ATOM 2345 C C . ARG A 1 289 ? -9.186 3.175 -9.034 1.00 57.91 289 ARG A C 1
ATOM 2347 O O . ARG A 1 289 ? -8.751 2.029 -8.973 1.00 57.91 289 ARG A O 1
ATOM 2354 N N . GLY A 1 290 ? -10.128 3.631 -8.210 1.00 58.56 290 GLY A N 1
ATOM 2355 C CA . GLY A 1 290 ? -10.690 2.842 -7.109 1.00 58.56 290 GLY A CA 1
ATOM 2356 C C . GLY A 1 290 ? -9.922 2.934 -5.784 1.00 58.56 290 GLY A C 1
ATOM 2357 O O . GLY A 1 290 ? -10.438 2.434 -4.785 1.00 58.56 290 GLY A O 1
ATOM 2358 N N . ALA A 1 291 ? -8.772 3.618 -5.734 1.00 61.81 291 ALA A N 1
ATOM 2359 C CA . ALA A 1 291 ? -8.055 3.973 -4.507 1.00 61.81 291 ALA A CA 1
ATOM 2360 C C . ALA A 1 291 ? -8.625 5.266 -3.887 1.00 61.81 291 ALA A C 1
ATOM 2362 O O . ALA A 1 291 ? -7.940 6.283 -3.790 1.00 61.81 291 ALA A O 1
ATOM 2363 N N . GLY A 1 292 ? -9.918 5.266 -3.531 1.00 65.50 292 GLY A N 1
ATOM 2364 C CA . GLY A 1 292 ? -10.537 6.389 -2.813 1.00 65.50 292 GLY A CA 1
ATOM 2365 C C . GLY A 1 292 ? -9.913 6.626 -1.428 1.00 65.50 292 GLY A C 1
ATOM 2366 O O . GLY A 1 292 ? -8.806 6.186 -1.151 1.00 65.50 292 GLY A O 1
ATOM 2367 N N . SER A 1 293 ? -10.597 7.338 -0.527 1.00 65.69 293 SER A N 1
ATOM 2368 C CA . SER A 1 293 ? -10.060 7.662 0.813 1.00 65.69 293 SER A CA 1
ATOM 2369 C C . SER A 1 293 ? -9.833 6.399 1.668 1.00 65.69 293 SER A C 1
ATOM 2371 O O . SER A 1 293 ? -10.725 5.942 2.384 1.00 65.69 293 SER A O 1
ATOM 2373 N N . THR A 1 294 ? -8.620 5.861 1.576 1.00 83.56 294 THR A N 1
ATOM 2374 C CA . THR A 1 294 ? -8.012 4.759 2.336 1.00 83.56 294 THR A CA 1
ATOM 2375 C C . THR A 1 294 ? -7.343 5.323 3.590 1.00 83.56 294 THR A C 1
ATOM 2377 O O . THR A 1 294 ? -6.150 5.154 3.831 1.00 83.56 294 THR A O 1
ATOM 2380 N N . ASN A 1 295 ? -8.106 6.106 4.352 1.00 88.69 295 ASN A N 1
ATOM 2381 C CA . ASN A 1 295 ? -7.610 6.776 5.548 1.00 88.69 295 ASN A CA 1
ATOM 2382 C C . ASN A 1 295 ? -7.916 5.940 6.793 1.00 88.69 295 ASN A C 1
ATOM 2384 O O . ASN A 1 295 ? -8.972 5.304 6.877 1.00 88.69 295 ASN A O 1
ATOM 2388 N N . VAL A 1 296 ? -7.031 6.021 7.779 1.00 91.31 296 VAL A N 1
ATOM 2389 C CA . VAL A 1 296 ? -7.217 5.490 9.128 1.00 91.31 296 VAL A CA 1
ATOM 2390 C C . VAL A 1 296 ? -6.959 6.616 10.121 1.00 91.31 296 VAL A C 1
ATOM 2392 O O . VAL A 1 296 ? -5.885 7.209 10.135 1.00 91.31 296 VAL A O 1
ATOM 2395 N N . TYR A 1 297 ? -7.982 6.927 10.911 1.00 89.56 297 TYR A N 1
ATOM 2396 C CA . TYR A 1 297 ? -7.979 8.038 11.869 1.00 89.56 297 TYR A CA 1
ATOM 2397 C C . TYR A 1 297 ? -7.740 7.588 13.308 1.00 89.56 297 TYR A C 1
ATOM 2399 O O . TYR A 1 297 ? -7.423 8.417 14.147 1.00 89.56 297 TYR A O 1
ATOM 2407 N N . ASP A 1 298 ? -7.936 6.302 13.581 1.00 90.25 298 ASP A N 1
ATOM 2408 C CA . ASP A 1 298 ? -7.849 5.708 14.909 1.00 90.25 298 ASP A CA 1
ATOM 2409 C C . ASP A 1 298 ? -6.775 4.621 14.871 1.00 90.25 298 ASP A C 1
ATOM 2411 O O . ASP A 1 298 ? -6.776 3.768 13.976 1.00 90.25 298 ASP A O 1
ATOM 2415 N N . LYS A 1 299 ? -5.840 4.678 15.815 1.00 90.19 299 LYS A N 1
ATOM 2416 C CA . LYS A 1 299 ? -4.711 3.756 15.900 1.00 90.19 299 LYS A CA 1
ATOM 2417 C C . LYS A 1 299 ? -5.156 2.338 16.266 1.00 90.19 299 LYS A C 1
ATOM 2419 O O . LYS A 1 299 ? -4.516 1.375 15.850 1.00 90.19 299 LYS A O 1
ATOM 2424 N N . GLU A 1 300 ? -6.295 2.178 16.941 1.00 91.75 300 GLU A N 1
ATOM 2425 C CA . GLU A 1 300 ? -6.887 0.867 17.241 1.00 91.75 300 GLU A CA 1
ATOM 2426 C C . GLU A 1 300 ? -7.125 0.048 15.959 1.00 91.75 300 GLU A C 1
ATOM 2428 O O . GLU A 1 300 ? -6.855 -1.155 15.901 1.00 91.75 300 GLU A O 1
ATOM 2433 N N . VAL A 1 301 ? -7.513 0.723 14.873 1.00 93.44 301 VAL A N 1
ATOM 2434 C CA . VAL A 1 301 ? -7.694 0.098 13.556 1.00 93.44 301 VAL A CA 1
ATOM 2435 C C . VAL A 1 301 ? -6.383 -0.489 13.033 1.00 93.44 301 VAL A C 1
ATOM 2437 O O . VAL A 1 301 ? -6.406 -1.557 12.427 1.00 93.44 301 VAL A O 1
ATOM 2440 N N . ILE A 1 302 ? -5.238 0.158 13.277 1.00 94.88 302 ILE A N 1
ATOM 2441 C CA . ILE A 1 302 ? -3.920 -0.341 12.851 1.00 94.88 302 ILE A CA 1
ATOM 2442 C C . ILE A 1 302 ? -3.610 -1.660 13.553 1.00 94.88 302 ILE A C 1
ATOM 2444 O O . ILE A 1 302 ? -3.224 -2.626 12.896 1.00 94.88 302 ILE A O 1
ATOM 2448 N N . LYS A 1 303 ? -3.857 -1.741 14.863 1.00 94.38 303 LYS A N 1
ATOM 2449 C CA . LYS A 1 303 ? -3.656 -2.971 15.644 1.00 94.38 303 LYS A CA 1
ATOM 2450 C C . LYS A 1 303 ? -4.518 -4.114 15.116 1.00 94.38 303 LYS A C 1
ATOM 2452 O O . LYS A 1 303 ? -4.019 -5.225 14.916 1.00 94.38 303 LYS A O 1
ATOM 2457 N N . ASN A 1 304 ? -5.786 -3.838 14.815 1.00 95.00 304 ASN A N 1
ATOM 2458 C CA . ASN A 1 304 ? -6.692 -4.833 14.240 1.00 95.00 304 ASN A CA 1
ATOM 2459 C C . ASN A 1 304 ? -6.273 -5.240 12.821 1.00 95.00 304 ASN A C 1
ATOM 2461 O O . ASN A 1 304 ? -6.322 -6.425 12.485 1.00 95.00 304 ASN A O 1
ATOM 2465 N N . MET A 1 305 ? -5.790 -4.295 12.007 1.00 95.75 305 MET A N 1
ATOM 2466 C CA . MET A 1 305 ? -5.221 -4.584 10.690 1.00 95.75 305 MET A CA 1
ATOM 2467 C C . MET A 1 305 ? -3.987 -5.479 10.796 1.00 95.75 305 MET A C 1
ATOM 2469 O O . MET A 1 305 ? -3.914 -6.461 10.068 1.00 95.75 305 MET A O 1
ATOM 2473 N N . ILE A 1 306 ? -3.051 -5.206 11.710 1.00 96.94 306 ILE A N 1
ATOM 2474 C CA . ILE A 1 306 ? -1.858 -6.043 11.920 1.00 96.94 306 ILE A CA 1
ATOM 2475 C C . ILE A 1 306 ? -2.268 -7.469 12.302 1.00 96.94 306 ILE A C 1
ATOM 2477 O O . ILE A 1 306 ? -1.789 -8.427 11.692 1.00 96.94 306 ILE A O 1
ATOM 2481 N N . LYS A 1 307 ? -3.180 -7.627 13.273 1.00 95.94 307 LYS A N 1
ATOM 2482 C CA . LYS A 1 307 ? -3.694 -8.945 13.686 1.00 95.94 307 LYS A CA 1
ATOM 2483 C C . LYS A 1 307 ? -4.348 -9.686 12.511 1.00 95.94 307 LYS A C 1
ATOM 2485 O O . LYS A 1 307 ? -4.026 -10.846 12.263 1.00 95.94 307 LYS A O 1
ATOM 2490 N N . GLY A 1 308 ? -5.224 -9.016 11.761 1.00 96.19 308 GLY A N 1
ATOM 2491 C CA . GLY A 1 308 ? -5.919 -9.607 10.616 1.00 96.19 308 GLY A CA 1
ATOM 2492 C C . GLY A 1 308 ? -4.993 -9.948 9.442 1.00 96.19 308 GLY A C 1
ATOM 2493 O O . GLY A 1 308 ? -5.125 -11.015 8.850 1.00 96.19 308 GLY A O 1
ATOM 2494 N N . LEU A 1 309 ? -4.015 -9.092 9.133 1.00 96.94 309 LEU A N 1
ATOM 2495 C CA . LEU A 1 309 ? -3.026 -9.336 8.077 1.00 96.94 309 LEU A CA 1
ATOM 2496 C C . LEU A 1 309 ? -2.110 -10.515 8.423 1.00 96.94 309 LEU A C 1
ATOM 2498 O O . LEU A 1 309 ? -1.796 -11.297 7.535 1.00 96.94 309 LEU A O 1
ATOM 2502 N N . LYS A 1 310 ? -1.730 -10.693 9.698 1.00 96.62 310 LYS A N 1
ATOM 2503 C CA . LYS A 1 310 ? -0.982 -11.880 10.151 1.00 96.62 310 LYS A CA 1
ATOM 2504 C C . LYS A 1 310 ? -1.784 -13.173 9.972 1.00 96.62 310 LYS A C 1
ATOM 2506 O O . LYS A 1 310 ? -1.226 -14.158 9.505 1.00 96.62 310 LYS A O 1
ATOM 2511 N N . LYS A 1 311 ? -3.087 -13.160 10.277 1.00 95.62 311 LYS A N 1
ATOM 2512 C CA . LYS A 1 311 ? -3.982 -14.305 10.019 1.00 95.62 311 LYS A CA 1
ATOM 2513 C C . LYS A 1 311 ? -4.093 -14.613 8.523 1.00 95.62 311 LYS A C 1
ATOM 2515 O O . LYS A 1 311 ? -3.957 -15.757 8.117 1.00 95.62 311 LYS A O 1
ATOM 2520 N N . ILE A 1 312 ? -4.279 -13.589 7.687 1.00 95.56 312 ILE A N 1
ATOM 2521 C CA . ILE A 1 312 ? -4.338 -13.763 6.226 1.00 95.56 312 ILE A CA 1
ATOM 2522 C C . ILE A 1 312 ? -3.013 -14.270 5.654 1.00 95.56 312 ILE A C 1
ATOM 2524 O O . ILE A 1 312 ? -3.030 -15.087 4.740 1.00 95.56 312 ILE A O 1
ATOM 2528 N N . LYS A 1 313 ? -1.879 -13.806 6.192 1.00 94.88 313 LYS A N 1
ATOM 2529 C CA . LYS A 1 313 ? -0.547 -14.289 5.817 1.00 94.88 313 LYS A CA 1
ATOM 2530 C C . LYS A 1 313 ? -0.448 -15.811 5.986 1.00 94.88 313 LYS A C 1
ATOM 2532 O O . LYS A 1 313 ? -0.052 -16.493 5.052 1.00 94.88 313 LYS A O 1
ATOM 2537 N N . GLN A 1 314 ? -0.900 -16.327 7.131 1.00 93.69 314 GLN A N 1
ATOM 2538 C CA . GLN A 1 314 ? -0.944 -17.767 7.414 1.00 93.69 314 GLN A CA 1
ATOM 2539 C C . GLN A 1 314 ? -1.886 -18.523 6.466 1.00 93.69 314 GLN A C 1
ATOM 2541 O O . GLN A 1 314 ? -1.521 -19.576 5.961 1.00 93.69 314 GLN A O 1
ATOM 2546 N N . GLU A 1 315 ? -3.073 -17.979 6.182 1.00 93.56 315 GLU A N 1
ATOM 2547 C CA . GLU A 1 315 ? -4.039 -18.601 5.258 1.00 93.56 315 GLU A CA 1
ATOM 2548 C C . GLU A 1 315 ? -3.537 -18.695 3.809 1.00 93.56 315 GLU A C 1
ATOM 2550 O O . GLU A 1 315 ? -3.959 -19.583 3.070 1.00 93.56 315 GLU A O 1
ATOM 2555 N N . LEU A 1 316 ? -2.680 -17.764 3.382 1.00 91.75 316 LEU A N 1
ATOM 2556 C CA . LEU A 1 316 ? -2.087 -17.755 2.043 1.00 91.75 316 LEU A CA 1
ATOM 2557 C C . LEU A 1 316 ? -0.769 -18.529 1.944 1.00 91.75 316 LEU A C 1
ATOM 2559 O O . LEU A 1 316 ? -0.270 -18.677 0.830 1.00 91.75 316 LEU A O 1
ATOM 2563 N N . ASP A 1 317 ? -0.221 -18.988 3.072 1.00 91.69 317 ASP A N 1
ATOM 2564 C CA . ASP A 1 317 ? 1.145 -19.516 3.168 1.00 91.69 317 ASP A CA 1
ATOM 2565 C C . ASP A 1 317 ? 2.185 -18.534 2.586 1.00 91.69 317 ASP A C 1
ATOM 2567 O O . ASP A 1 317 ? 3.052 -18.879 1.783 1.00 91.69 317 ASP A O 1
ATOM 2571 N N . TRP A 1 318 ? 2.017 -17.251 2.926 1.00 91.31 318 TRP A N 1
ATOM 2572 C CA . TRP A 1 318 ? 2.901 -16.149 2.528 1.00 91.31 318 TRP A CA 1
ATOM 2573 C C . TRP A 1 318 ? 3.849 -15.753 3.654 1.00 91.31 318 TRP A C 1
ATOM 2575 O O . TRP A 1 318 ? 3.559 -15.999 4.842 1.00 91.31 318 TRP A O 1
#

Foldseek 3Di:
DPFDADPPPRHGWDDPDQQWTADPPPRDIDGNPPDDPPPPPPPQDKAAQVCCVVQAADPPQFKTFGIWTFLDDDQFWIWIWTWMDTPVCRPQIWIKTFIAGPDSRYGFAIDIGRDPLLLVLVLVFLVCQLPQADQLSDGPDDDDPVLVVLLVVLVVVVVVLLVVCPLFADSPPRHGWDADPVNQWTADPPPGDIWGADVNRTDAFDPLNSADQHKDADDPDPQWHFPIWGWRGDGQFKTWIKTWTAHPVDRSRIWIFIFIWGAQCVCVVVDPDNPPVVVVRRSDTDGDPSRHGRIGSGSSSSVSVSVRSVVVCVVVVD

pLDDT: mean 82.56, std 14.05, range [33.56, 97.88]

Secondary structure (DSSP, 8-state):
-PPPBPTTT-PBPEEEETTEEE-TTT--EEE-TT------------EEHHHHHHHS---TTTEEEEEEEEEEE-SSEEEEEEEEEESS-TT-EEEEEEEEETTTTEEEEEEEE-SHHHHHHHHHHHHHHHHHB-TTS-B-SPPPHHHHHHHHHHHHHHHHHHHT--SSB-TTT-PBEEEPTTSSEEEETTT--EEEEETTEEE-PBPGGG---S-BS----SSSEEEEEEEEEEETTEEEEEEEEEETTEEEEEEEEEEEEE--HHHHHH-SS---GGG--SSS-EEPTT----EE--HHHHHHHHHHHHHHHHHHT-

=== Feature glossary ===
Feature key, reading from the visual/contextual features back to the raw sequence:

Rendered structure images. Six rendered views show the 3D structure from the faces of a cube — i.e. along ±x, ±y, ±z. Rendering representation is drawn randomly per protein from cartoon (secondary-structure ribbons), sticks (backbone bonds), or molecular surface; coloring is either N→C rainbow (blue at the N-terminus through red at the C-terminus) or one color per chain.

Contact-map, Ramachandran, and PAE plots. The contact map is a binary N×N matrix image: pixel (i, j) is dark where Cα_i and Cα_j are within 8 Å and |i−j|>4. Because the |i−j|>4 filter removes local helical contacts, off-diagonal stripes parallel to the main diagonal indicate parallel β-sheets; stripes perpendicular to it indicate antiparallel β-sheets. The Ramachandran plot scatters every residue's (φ, ψ) pair against the sterically allowed regions. The PAE heatmap renders the predicted-aligned-error matrix.

InterPro / GO / CATH / organism. Database cross-references. InterPro integrates a dozen domain/family signature databases into unified entries with residue-range hits. GO terms attach function/process/location labels with evidence codes. CATH codes position the fold in a four-level structural taxonomy. Organism is the NCBI-taxonomy species name.

Nearest PDB structures. The Foldseek neighbor list gives the closest experimentally determined structures in the PDB, ranked by structural alignment. TM-score near 1 means near-identical fold; near 0.3 means only rough topology match. This is how one finds what a novel AlphaFold prediction most resembles in the solved-structure universe.

Predicted aligned error. PAE(i, j) answers: if I align the predicted and true structures on residue i, how far off (in Å) do I expect residue j to be? A block-diagonal PAE matrix with low values on the blocks and high values off-diagonal is the signature of a multi-domain protein with confidently predicted domains but uncertain inter-domain orientation.

Solvent-accessible surface area. Accessible surface area quantifies burial. A residue with SASA near zero is packed into the hydrophobic core; one with SASA >100 Å² sits on the surface. Computed here via the Shrake–Rupley numerical algorithm with a 1.4 Å probe.

B-factor. B-factor (Debye–Waller factor) reflects atomic displacement in the crystal lattice. It is an experimental observable (units Å²), not a prediction; low values mean the atom is pinned down, high values mean it moves or is heterogeneous across the crystal.

pLDDT. For AlphaFold models, the B-factor field carries pLDDT — the model's own estimate of local accuracy on a 0–100 scale. Regions with pLDDT<50 should be treated as essentially unmodeled; they often correspond to intrinsically disordered segments.

Backbone torsions (φ/ψ). φ (phi) and ψ (psi) are the two rotatable backbone dihedrals per residue: φ is the C(i-1)–N–Cα–C torsion, ψ is the N–Cα–C–N(i+1) torsion, both in degrees on (−180°, 180°]. α-helical residues cluster near (−60°, −45°); β-strand residues near (−120°, +130°). A Ramachandran plot is simply a scatter of (φ, ψ) for every residue.

Radius of gyration, Cα contacts, bounding box. Radius of gyration (Rg) is the root-mean-square distance of Cα atoms from their centroid — a single number for overall size and compactness. A globular domain of N residues has Rg ≈ 2.2·N^0.38 Å; an extended or disordered chain has a much larger Rg. The Cα contact count is the number of residue pairs whose Cα atoms are within 8 Å and are more than four positions apart in sequence — a standard proxy for tertiary packing density. The bounding box is the smallest axis-aligned box enclosing all Cα atoms.

Secondary structure (3-state, P-SEA). Three-state secondary structure (P-SEA) collapses the eight DSSP classes into helix (a), strand (b), and coil (c). P-SEA assigns these from Cα geometry alone — distances and angles — without requiring backbone oxygens, so it works on any Cα trace.

Secondary structure (8-state, DSSP). DSSP 8-state secondary structure assigns each residue one of H (α-helix), G (3₁₀-helix), I (π-helix), E (extended β-strand), B (isolated β-bridge), T (hydrogen-bonded turn), S (bend), or '-' (coil). The assignment is computed from backbone hydrogen-bond geometry via the Kabsch–Sander algorithm.

Foldseek 3Di. A 3Di character summarizes, for each residue, the relative orientation of the Cα frame of its nearest spatial neighbor. Because it encodes fold topology rather than chemistry, 3Di alignments detect remote structural similarity that sequence alignment misses.

mmCIF coordinates. The mmCIF block holds the 3D Cartesian coordinates of each backbone atom (N, Cα, C, O) in ångströms. mmCIF is the PDB's canonical archive format — a tagged-loop text representation of the atomic model.

Sequence. Sequence gives the chain of amino acids in standard one-letter code (A=alanine, C=cysteine, …, Y=tyrosine), read N→C. It is the only feature that is directly encoded by the gene; all structural features are derived from the folded form of this sequence.